Protein AF-A0A4P9XII5-F1 (afdb_monomer_lite)

InterPro domains:
  IPR002129 Pyridoxal phosphate-dependent decarboxylase, major domain [PF00282] (69-186)
  IPR015421 Pyridoxal phosphate-dependent transferase, major domain [G3DSA:3.40.640.10] (138-187)
  IPR015424 Pyridoxal phosphate-dependent transferase [SSF53383] (57-186)

Structure (mmCIF, N/CA/C/O backbone):
data_AF-A0A4P9XII5-F1
#
_entry.id   AF-A0A4P9XII5-F1
#
loop_
_atom_site.group_PDB
_atom_site.id
_atom_site.type_symbol
_atom_site.label_atom_id
_atom_site.label_alt_id
_atom_site.label_comp_id
_atom_site.label_asym_id
_atom_site.label_entity_id
_atom_site.label_seq_id
_atom_site.pdbx_PDB_ins_code
_atom_site.Cartn_x
_atom_site.Cartn_y
_atom_site.Cartn_z
_atom_site.occupancy
_atom_site.B_iso_or_equiv
_atom_site.auth_seq_id
_atom_site.auth_comp_id
_atom_site.auth_asym_id
_atom_site.auth_atom_id
_atom_site.pdbx_PDB_model_num
ATOM 1 N N . MET A 1 1 ? 34.053 0.678 -25.464 1.00 39.53 1 MET A N 1
ATOM 2 C CA . MET A 1 1 ? 32.713 0.900 -24.870 1.00 39.53 1 MET A CA 1
ATOM 3 C C . MET A 1 1 ? 32.330 2.385 -24.728 1.00 39.53 1 MET A C 1
ATOM 5 O O . MET A 1 1 ? 31.313 2.664 -24.120 1.00 39.53 1 MET A O 1
ATOM 9 N N . HIS A 1 2 ? 33.058 3.335 -25.341 1.00 32.53 2 HIS A N 1
ATOM 10 C CA . HIS A 1 2 ? 32.705 4.770 -25.335 1.00 32.53 2 HIS A CA 1
ATOM 11 C C . HIS A 1 2 ? 31.851 5.220 -26.541 1.00 32.53 2 HIS A C 1
ATOM 13 O O . HIS A 1 2 ? 31.312 6.319 -26.534 1.00 32.53 2 HIS A O 1
ATOM 19 N N . HIS A 1 3 ? 31.703 4.380 -27.573 1.00 33.56 3 HIS A N 1
ATOM 20 C CA . HIS A 1 3 ? 31.091 4.782 -28.849 1.00 33.5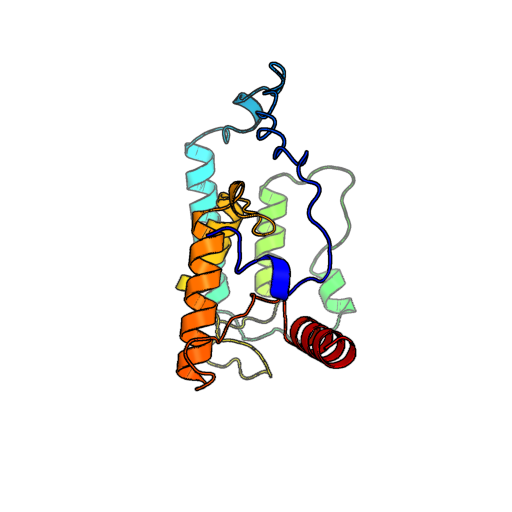6 3 HIS A CA 1
ATOM 21 C C . HIS A 1 3 ? 29.577 4.541 -28.965 1.00 33.56 3 HIS A C 1
ATOM 23 O O . HIS A 1 3 ? 28.980 5.004 -29.927 1.00 33.56 3 HIS A O 1
ATOM 29 N N . ILE A 1 4 ? 28.939 3.852 -28.012 1.00 41.91 4 ILE A N 1
ATOM 30 C CA . ILE A 1 4 ? 27.504 3.513 -28.119 1.00 41.91 4 ILE A CA 1
ATOM 31 C C . ILE A 1 4 ? 26.617 4.533 -27.378 1.00 41.91 4 ILE A C 1
ATOM 33 O O . ILE A 1 4 ? 25.488 4.773 -27.788 1.00 41.91 4 ILE A O 1
ATOM 37 N N . ALA A 1 5 ? 27.135 5.207 -26.343 1.00 37.12 5 ALA A N 1
ATOM 38 C CA . ALA A 1 5 ? 26.354 6.148 -25.529 1.00 37.12 5 ALA A CA 1
ATOM 39 C C . ALA A 1 5 ? 26.105 7.517 -26.200 1.00 37.12 5 ALA A C 1
ATOM 41 O O . ALA A 1 5 ? 25.130 8.184 -25.877 1.00 37.12 5 ALA A O 1
ATOM 42 N N . SER A 1 6 ? 26.951 7.928 -27.153 1.00 37.56 6 SER A N 1
ATOM 43 C CA . SER A 1 6 ? 26.866 9.243 -27.816 1.00 37.56 6 SER A CA 1
ATOM 44 C C . SER A 1 6 ? 25.765 9.325 -28.887 1.00 37.56 6 SER A C 1
ATOM 46 O O . SER A 1 6 ? 25.293 10.414 -29.202 1.00 37.56 6 SER A O 1
ATOM 48 N N . ALA A 1 7 ? 25.294 8.189 -29.411 1.00 38.91 7 ALA A N 1
ATOM 49 C CA . ALA A 1 7 ? 24.359 8.167 -30.537 1.00 38.91 7 ALA A CA 1
ATOM 50 C C . ALA A 1 7 ? 22.889 8.454 -30.164 1.00 38.91 7 ALA A C 1
ATOM 52 O O . ALA A 1 7 ? 22.083 8.684 -31.059 1.00 38.91 7 ALA A O 1
ATOM 53 N N . ILE A 1 8 ? 22.523 8.425 -28.875 1.00 43.16 8 ILE A N 1
ATOM 54 C CA . ILE A 1 8 ? 21.107 8.425 -28.453 1.00 43.16 8 ILE A CA 1
ATOM 55 C C . ILE A 1 8 ? 20.658 9.771 -27.864 1.00 43.16 8 ILE A C 1
ATOM 57 O O . ILE A 1 8 ? 19.487 10.116 -27.976 1.00 43.16 8 ILE A O 1
ATOM 61 N N . THR A 1 9 ? 21.551 10.557 -27.257 1.00 43.22 9 THR A N 1
ATOM 62 C CA . THR A 1 9 ? 21.137 11.719 -26.447 1.00 43.22 9 THR A CA 1
ATOM 63 C C . THR A 1 9 ? 21.454 13.080 -27.055 1.00 43.22 9 THR A C 1
ATOM 65 O O . THR A 1 9 ? 20.926 14.070 -26.564 1.00 43.22 9 THR A O 1
ATOM 68 N N . GLY A 1 10 ? 22.289 13.166 -28.100 1.00 35.94 10 GLY A N 1
ATOM 69 C CA . GLY A 1 10 ? 22.624 14.439 -28.762 1.00 35.94 10 GLY A CA 1
ATOM 70 C C . GLY A 1 10 ? 23.261 15.501 -27.849 1.00 35.94 10 GLY A C 1
ATOM 71 O O . GLY A 1 10 ? 23.352 16.663 -28.233 1.00 35.94 10 GLY A O 1
ATOM 72 N N . VAL A 1 11 ? 23.687 15.114 -26.645 1.00 44.84 11 VAL A N 1
ATOM 73 C CA . VAL A 1 11 ? 24.317 15.984 -25.652 1.00 44.84 11 VAL A CA 1
ATOM 74 C C . VAL A 1 11 ? 25.770 15.548 -25.528 1.00 44.84 11 VAL A C 1
ATOM 76 O O . VAL A 1 11 ? 26.043 14.426 -25.096 1.00 44.84 11 VAL A O 1
ATOM 79 N N . ASP A 1 12 ? 26.693 16.430 -25.918 1.00 46.41 12 ASP A N 1
ATOM 80 C CA . ASP A 1 12 ? 28.123 16.244 -25.678 1.00 46.41 12 ASP A CA 1
ATOM 81 C C . ASP A 1 12 ? 28.364 16.149 -24.167 1.00 46.41 12 ASP A C 1
ATOM 83 O O . ASP A 1 12 ? 28.137 17.096 -23.412 1.00 46.41 12 ASP A O 1
ATOM 87 N N . VAL A 1 13 ? 28.790 14.970 -23.715 1.00 51.97 13 VAL A N 1
ATOM 88 C CA . VAL A 1 13 ? 29.212 14.761 -22.330 1.00 51.97 13 VAL A CA 1
ATOM 89 C C . VAL A 1 13 ? 30.572 15.432 -22.177 1.00 51.97 13 VAL A C 1
ATOM 91 O O . VAL A 1 13 ? 31.539 15.003 -22.807 1.00 51.97 13 VAL A O 1
ATOM 94 N N . ASP A 1 14 ? 30.631 16.487 -21.361 1.00 54.25 14 ASP A N 1
ATOM 95 C CA . ASP A 1 14 ? 31.865 17.208 -21.040 1.00 54.25 14 ASP A CA 1
ATOM 96 C C . ASP A 1 14 ? 32.975 16.204 -20.656 1.00 54.25 14 ASP A C 1
ATOM 98 O O . ASP A 1 14 ? 32.798 15.444 -19.696 1.00 54.25 14 ASP A O 1
ATOM 102 N N . PRO A 1 15 ? 34.115 16.165 -21.375 1.00 51.44 15 PRO A N 1
ATOM 103 C CA . PRO A 1 15 ? 35.222 15.260 -21.068 1.00 51.44 15 PRO A CA 1
ATOM 104 C C . PRO A 1 15 ? 35.839 15.504 -19.679 1.00 51.44 15 PRO A C 1
ATOM 106 O O . PRO A 1 15 ? 36.594 14.660 -19.196 1.00 51.44 15 PRO A O 1
ATOM 109 N N . ALA A 1 16 ? 35.512 16.622 -19.021 1.00 49.41 16 ALA A N 1
ATOM 110 C CA . ALA A 1 16 ? 35.880 16.917 -17.641 1.00 49.41 16 ALA A CA 1
ATOM 111 C C . ALA A 1 16 ? 34.867 16.409 -16.593 1.00 49.41 16 ALA A C 1
ATOM 113 O O . ALA A 1 16 ? 35.101 16.600 -15.396 1.00 49.41 16 ALA A O 1
ATOM 114 N N . TYR A 1 17 ? 33.766 15.749 -16.987 1.00 51.00 17 TYR A N 1
ATOM 115 C CA . TYR A 1 17 ? 32.809 15.173 -16.040 1.00 51.00 17 TYR A CA 1
ATOM 116 C C . TYR A 1 17 ? 33.444 14.011 -15.267 1.00 51.00 17 TYR A C 1
ATOM 118 O O . TYR A 1 17 ? 33.443 12.853 -15.687 1.00 51.00 17 TYR A O 1
ATOM 126 N N . GLN A 1 18 ? 33.980 14.328 -14.093 1.00 46.72 18 GLN A N 1
ATOM 127 C CA . GLN A 1 18 ? 34.259 13.341 -13.065 1.00 46.72 18 GLN A CA 1
ATOM 128 C C . GLN A 1 18 ? 32.991 13.182 -12.221 1.00 46.72 18 GLN A C 1
ATOM 130 O O . GLN A 1 18 ? 32.516 14.182 -11.672 1.00 46.72 18 GLN A O 1
ATOM 135 N N . PRO A 1 19 ? 32.424 11.967 -12.087 1.00 50.50 19 PRO A N 1
ATOM 136 C CA . PRO A 1 19 ? 31.345 11.749 -11.139 1.00 50.50 19 PRO A CA 1
ATOM 137 C C . PRO A 1 19 ? 31.853 12.171 -9.762 1.00 50.50 19 PRO A C 1
ATOM 139 O O . PRO A 1 19 ? 32.881 11.679 -9.288 1.00 50.50 19 PRO A O 1
ATOM 142 N N . THR A 1 20 ? 31.167 13.127 -9.137 1.00 47.06 20 THR A N 1
ATOM 143 C CA . THR A 1 20 ? 31.483 13.514 -7.768 1.00 47.06 20 THR A CA 1
ATOM 144 C C . THR A 1 20 ? 31.406 12.253 -6.908 1.00 47.06 20 THR A C 1
ATOM 146 O O . THR A 1 20 ? 30.419 11.514 -7.001 1.00 47.06 20 THR A O 1
ATOM 149 N N . PRO A 1 21 ? 32.444 11.943 -6.107 1.00 49.34 21 PRO A N 1
ATOM 150 C CA . PRO A 1 21 ? 32.389 10.780 -5.239 1.00 49.34 21 PRO A CA 1
ATOM 151 C C . PRO A 1 21 ? 31.142 10.906 -4.359 1.00 49.34 21 PRO A C 1
ATOM 153 O O . PRO A 1 21 ? 30.823 12.027 -3.936 1.00 49.34 21 PRO A O 1
ATOM 156 N N . PRO A 1 22 ? 30.417 9.802 -4.096 1.00 49.81 22 PRO A N 1
ATOM 157 C CA . PRO A 1 22 ? 29.252 9.848 -3.230 1.00 49.81 22 PRO A CA 1
ATOM 158 C C . PRO A 1 22 ? 29.683 10.518 -1.932 1.00 49.81 22 PRO A C 1
ATOM 160 O O . PRO A 1 22 ? 30.625 10.073 -1.270 1.00 49.81 22 PRO A O 1
ATOM 163 N N . ARG A 1 23 ? 29.051 11.651 -1.614 1.00 46.91 23 ARG A N 1
ATOM 164 C CA . ARG A 1 23 ? 29.318 12.357 -0.368 1.00 46.91 23 ARG A CA 1
ATOM 165 C C . ARG A 1 23 ? 28.965 11.356 0.722 1.00 46.91 23 ARG A C 1
ATOM 167 O O . ARG A 1 23 ? 27.797 10.991 0.845 1.00 46.91 23 ARG A O 1
ATOM 174 N N . SER A 1 24 ? 29.966 10.862 1.452 1.00 39.84 24 SER A N 1
ATOM 175 C CA . SER A 1 24 ? 29.699 10.030 2.617 1.00 39.84 24 SER A CA 1
ATOM 176 C C . SER A 1 24 ? 28.696 10.793 3.479 1.00 39.84 24 SER A C 1
ATOM 178 O O . SER A 1 24 ? 28.856 12.014 3.642 1.00 39.84 24 SER A O 1
ATOM 180 N N . PRO A 1 25 ? 27.630 10.140 3.974 1.00 45.44 25 PRO A N 1
ATOM 181 C CA . PRO A 1 25 ? 26.765 10.783 4.939 1.00 45.44 25 PRO A CA 1
ATOM 182 C C . PRO A 1 25 ? 27.691 11.291 6.037 1.00 45.44 25 PRO A C 1
ATOM 184 O O . PRO A 1 25 ? 28.417 10.504 6.649 1.00 45.44 25 PRO A O 1
ATOM 187 N N . ARG A 1 26 ? 27.748 12.611 6.242 1.00 44.38 26 ARG A N 1
ATOM 188 C CA . ARG A 1 26 ? 28.310 13.118 7.486 1.00 44.38 26 ARG A CA 1
ATOM 189 C C . ARG A 1 26 ? 27.342 12.602 8.532 1.00 44.38 26 ARG A C 1
ATOM 191 O O . ARG A 1 26 ? 26.239 13.126 8.650 1.00 44.38 26 ARG A O 1
ATOM 198 N N . LEU A 1 27 ? 27.712 11.510 9.195 1.00 44.97 27 LEU A N 1
ATOM 199 C CA . LEU A 1 27 ? 27.076 11.120 10.435 1.00 44.97 27 LEU A CA 1
ATOM 200 C C . LEU A 1 27 ? 27.332 12.320 11.345 1.00 44.97 27 LEU A C 1
ATOM 202 O O . LEU A 1 27 ? 28.453 12.511 11.816 1.00 44.97 27 LEU A O 1
ATOM 206 N N . ASN A 1 28 ? 26.352 13.216 11.467 1.00 40.91 28 ASN A N 1
ATOM 207 C CA . ASN A 1 28 ? 26.409 14.225 12.506 1.00 40.91 28 ASN A CA 1
ATOM 208 C C . ASN A 1 28 ? 26.554 13.417 13.795 1.00 40.91 28 ASN A C 1
ATOM 210 O O . ASN A 1 28 ? 25.697 12.587 14.098 1.00 40.91 28 ASN A O 1
ATOM 214 N N . SER A 1 29 ? 27.660 13.621 14.509 1.00 49.78 29 SER A N 1
ATOM 215 C CA . SER A 1 29 ? 27.960 12.972 15.791 1.00 49.78 29 SER A CA 1
ATOM 216 C C . SER A 1 29 ? 26.869 13.192 16.845 1.00 49.78 29 SER A C 1
ATOM 218 O O . SER A 1 29 ? 26.890 12.548 17.887 1.00 49.78 29 SER A O 1
ATOM 220 N N . ASP A 1 30 ? 25.918 14.076 16.544 1.00 46.22 30 ASP A N 1
ATOM 221 C CA . ASP A 1 30 ? 24.847 14.532 17.417 1.00 46.22 30 ASP A CA 1
ATOM 222 C C . ASP A 1 30 ? 23.491 13.879 17.091 1.00 46.22 30 ASP A C 1
ATOM 224 O O . ASP A 1 30 ? 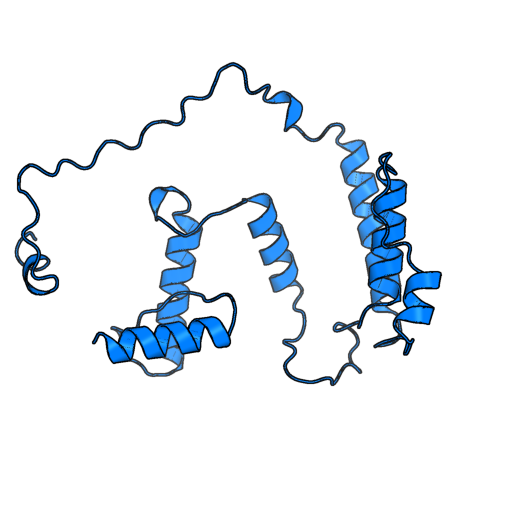22.495 14.182 17.746 1.00 46.22 30 ASP A O 1
ATOM 228 N N . VAL A 1 31 ? 23.416 12.976 16.099 1.00 47.03 31 VAL A N 1
ATOM 229 C CA . VAL A 1 31 ? 22.246 12.092 15.976 1.00 47.03 31 VAL A CA 1
ATOM 230 C C . VAL A 1 31 ? 22.406 11.010 17.030 1.00 47.03 31 VAL A C 1
ATOM 232 O O . VAL A 1 31 ? 23.108 10.021 16.828 1.00 47.03 31 VAL A O 1
ATOM 235 N N . ASP A 1 32 ? 21.782 11.234 18.181 1.00 43.09 32 ASP A N 1
ATOM 236 C CA . ASP A 1 32 ? 21.708 10.267 19.265 1.00 43.09 32 ASP A CA 1
ATOM 237 C C . ASP A 1 32 ? 21.054 8.977 18.742 1.00 43.09 32 ASP A C 1
ATOM 239 O O . ASP A 1 32 ? 19.831 8.860 18.656 1.00 43.09 32 ASP A O 1
ATOM 243 N N . ILE A 1 33 ? 21.884 7.998 18.360 1.00 46.81 33 ILE A N 1
ATOM 244 C CA . ILE A 1 33 ? 21.471 6.682 17.842 1.00 46.81 33 ILE A CA 1
ATOM 245 C C . ILE A 1 33 ? 20.493 5.992 18.813 1.00 46.81 33 ILE A C 1
ATOM 247 O O . ILE A 1 33 ? 19.701 5.142 18.406 1.00 46.81 33 ILE A O 1
ATOM 251 N N . LYS A 1 34 ? 20.475 6.399 20.090 1.00 42.69 34 LYS A N 1
ATOM 252 C CA . LYS A 1 34 ? 19.540 5.899 21.101 1.00 42.69 34 LYS A CA 1
ATOM 253 C C . LYS A 1 34 ? 18.092 6.330 20.875 1.00 42.69 34 LYS A C 1
ATOM 255 O O . LYS A 1 34 ? 17.207 5.591 21.286 1.00 42.69 34 LYS A O 1
ATOM 260 N N . GLN A 1 35 ? 17.822 7.451 20.200 1.00 45.03 35 GLN A N 1
ATOM 261 C CA . GLN A 1 35 ? 16.444 7.891 19.928 1.00 45.03 35 GLN A CA 1
ATOM 262 C C . GLN A 1 35 ? 15.736 7.043 18.858 1.00 45.03 35 GLN A C 1
ATOM 264 O O . GLN A 1 35 ? 14.512 7.067 18.771 1.00 45.03 35 GLN A O 1
ATOM 269 N N . MET A 1 36 ? 16.491 6.277 18.062 1.00 40.03 36 MET A N 1
ATOM 270 C CA . MET A 1 36 ? 15.967 5.381 17.023 1.00 40.03 36 MET A CA 1
ATOM 271 C C . MET A 1 36 ? 15.965 3.906 17.427 1.00 40.03 36 MET A C 1
ATOM 273 O O . MET A 1 36 ? 15.448 3.081 16.676 1.00 40.03 36 MET A O 1
ATOM 277 N N . GLN A 1 37 ? 16.526 3.545 18.585 1.00 46.25 37 GLN A N 1
ATOM 278 C CA . GLN A 1 37 ? 16.370 2.189 19.098 1.00 46.25 37 GLN A CA 1
ATOM 279 C C . GLN A 1 37 ? 14.996 2.086 19.751 1.00 46.25 37 GLN A C 1
ATOM 281 O O . GLN A 1 37 ? 14.741 2.808 20.714 1.00 46.25 37 GLN A O 1
ATOM 286 N N . PRO A 1 38 ? 14.094 1.222 19.251 1.00 50.22 38 PRO A N 1
ATOM 287 C CA . PRO A 1 38 ? 12.772 1.136 19.834 1.00 50.22 38 PRO A CA 1
ATOM 288 C C . PRO A 1 38 ? 12.920 0.674 21.280 1.00 50.22 38 PRO A C 1
ATOM 290 O O . PRO A 1 38 ? 13.429 -0.422 21.543 1.00 50.22 38 PRO A O 1
ATOM 293 N N . THR A 1 39 ? 12.536 1.565 22.184 1.00 56.84 39 THR A N 1
ATOM 294 C CA . THR A 1 39 ? 12.563 1.390 23.626 1.00 56.84 39 THR A CA 1
ATOM 295 C C . THR A 1 39 ? 11.743 0.160 23.988 1.00 56.84 39 THR A C 1
ATOM 297 O O . THR A 1 39 ? 10.560 0.097 23.672 1.00 56.84 39 THR A O 1
ATOM 300 N N . ASP A 1 40 ? 12.396 -0.785 24.658 1.00 61.78 40 ASP A N 1
ATOM 301 C CA . ASP A 1 40 ? 11.805 -1.958 25.300 1.00 61.78 40 ASP A CA 1
ATOM 302 C C . ASP A 1 40 ? 11.282 -3.068 24.357 1.00 61.78 40 ASP A C 1
ATOM 304 O O . ASP A 1 40 ? 10.260 -2.959 23.680 1.00 61.78 40 ASP A O 1
ATOM 308 N N . GLU A 1 41 ? 11.988 -4.202 24.336 1.00 63.09 41 GLU A N 1
ATOM 309 C CA . GLU A 1 41 ? 11.595 -5.416 23.605 1.00 63.09 41 GLU A CA 1
ATOM 310 C C . GLU A 1 41 ? 10.229 -5.950 24.074 1.00 63.09 41 GLU A C 1
ATOM 312 O O . GLU A 1 41 ? 9.452 -6.489 23.284 1.00 63.09 41 GLU A O 1
ATOM 317 N N . THR A 1 42 ? 9.891 -5.723 25.347 1.00 63.53 42 THR A N 1
ATOM 318 C CA . THR A 1 42 ? 8.610 -6.129 25.937 1.00 63.53 42 THR A CA 1
ATOM 319 C C . THR A 1 42 ? 7.427 -5.277 25.472 1.00 63.53 42 THR A C 1
ATOM 321 O O . THR A 1 42 ? 6.298 -5.768 25.435 1.00 63.53 42 THR A O 1
ATOM 324 N N . ALA A 1 43 ? 7.664 -4.022 25.079 1.00 60.94 43 ALA A N 1
ATOM 325 C CA . ALA A 1 43 ? 6.632 -3.169 24.498 1.00 60.94 43 ALA A CA 1
ATOM 326 C C . ALA A 1 43 ? 6.281 -3.640 23.078 1.00 60.94 43 ALA A C 1
ATOM 328 O O . ALA A 1 43 ? 5.110 -3.812 22.757 1.00 60.94 43 ALA A O 1
ATOM 329 N N . ARG A 1 44 ? 7.291 -3.995 22.269 1.00 66.81 44 ARG A N 1
ATOM 330 C CA . ARG A 1 44 ? 7.082 -4.492 20.895 1.00 66.81 44 ARG A CA 1
ATOM 331 C C . ARG A 1 44 ? 6.238 -5.760 20.838 1.00 66.81 44 ARG A C 1
ATOM 333 O O . ARG A 1 44 ? 5.428 -5.918 19.930 1.00 66.81 44 ARG A O 1
ATOM 340 N N . THR A 1 45 ? 6.451 -6.680 21.778 1.00 72.75 45 THR A N 1
ATOM 341 C CA . THR A 1 45 ? 5.716 -7.951 21.807 1.00 72.75 45 THR A CA 1
ATOM 342 C C . THR A 1 45 ? 4.259 -7.758 22.212 1.00 72.75 45 THR A C 1
ATOM 344 O O . THR A 1 45 ? 3.387 -8.414 21.647 1.00 72.75 45 THR A O 1
ATOM 347 N N . LYS A 1 46 ? 3.976 -6.822 23.126 1.00 76.69 46 LYS A N 1
ATOM 348 C CA . LYS A 1 46 ? 2.602 -6.432 23.467 1.00 76.69 46 LYS A CA 1
ATOM 349 C C . LYS A 1 46 ? 1.894 -5.751 22.301 1.00 76.69 46 LYS A C 1
ATOM 351 O O . LYS A 1 46 ? 0.765 -6.116 21.997 1.00 76.69 46 LYS A O 1
ATOM 356 N N . ASP A 1 47 ? 2.567 -4.831 21.623 1.00 84.12 47 ASP A N 1
ATOM 357 C CA . ASP A 1 47 ? 2.001 -4.087 20.495 1.00 84.12 47 ASP A CA 1
ATOM 358 C C . ASP A 1 47 ? 1.677 -5.002 19.311 1.00 84.12 47 ASP A C 1
ATOM 360 O O . ASP A 1 47 ? 0.622 -4.886 18.689 1.00 84.12 47 ASP A O 1
ATOM 364 N N . ALA A 1 48 ? 2.559 -5.965 19.033 1.00 82.12 48 ALA A N 1
ATOM 365 C CA . ALA A 1 48 ? 2.313 -6.989 18.026 1.00 82.12 48 ALA A CA 1
ATOM 366 C C . ALA A 1 48 ? 1.111 -7.877 18.390 1.00 82.12 48 ALA A C 1
ATOM 368 O O . ALA A 1 48 ? 0.295 -8.177 17.522 1.00 82.12 48 ALA A O 1
ATOM 369 N N . ALA A 1 49 ? 0.980 -8.267 19.662 1.00 85.44 49 ALA A N 1
ATOM 370 C CA . ALA A 1 49 ? -0.144 -9.075 20.132 1.00 85.44 49 ALA A CA 1
ATOM 371 C C . ALA A 1 49 ? -1.479 -8.313 20.075 1.00 85.44 49 ALA A C 1
ATOM 373 O O . ALA A 1 49 ? -2.498 -8.889 19.696 1.00 85.44 49 ALA A O 1
ATOM 374 N N . GLU A 1 50 ? -1.483 -7.019 20.410 1.00 86.56 50 GLU A N 1
ATOM 375 C CA . GLU A 1 50 ? -2.678 -6.175 20.315 1.00 86.56 50 GLU A CA 1
ATOM 376 C C . GLU A 1 50 ? -3.122 -6.014 18.855 1.00 86.56 50 GLU A C 1
ATOM 378 O O . GLU A 1 50 ? -4.302 -6.184 18.540 1.00 86.56 50 GLU A O 1
ATOM 383 N N . LEU A 1 51 ? -2.173 -5.766 17.944 1.00 85.94 51 LEU A N 1
ATOM 384 C CA . LEU A 1 51 ? -2.457 -5.693 16.512 1.00 85.94 51 LEU A CA 1
ATOM 385 C C . LEU A 1 51 ? -3.038 -7.009 15.984 1.00 85.94 51 LEU A C 1
ATOM 387 O O . LEU A 1 51 ? -4.035 -6.982 15.264 1.00 85.94 51 LEU A O 1
ATOM 391 N N . ASP A 1 52 ? -2.454 -8.149 16.355 1.00 87.50 52 ASP A N 1
ATOM 392 C CA . ASP A 1 52 ? -2.945 -9.471 15.953 1.00 87.50 52 ASP A CA 1
ATOM 393 C C . ASP A 1 52 ? -4.385 -9.700 16.442 1.00 87.50 52 ASP A C 1
ATOM 395 O O . ASP A 1 52 ? -5.283 -10.031 15.663 1.00 87.50 52 ASP A O 1
ATOM 399 N N . ALA A 1 53 ? -4.652 -9.374 17.709 1.00 88.69 53 ALA A N 1
ATOM 400 C CA . ALA A 1 53 ? -5.987 -9.464 18.287 1.00 88.69 53 ALA A CA 1
ATOM 401 C C . ALA A 1 53 ? -7.006 -8.553 17.574 1.00 88.69 53 ALA A C 1
ATOM 403 O O . ALA A 1 53 ? -8.163 -8.943 17.392 1.00 88.69 53 ALA A O 1
ATOM 404 N N . ILE A 1 54 ? -6.613 -7.340 17.170 1.00 88.50 54 ILE A N 1
ATOM 405 C CA . ILE A 1 54 ? -7.465 -6.423 16.398 1.00 88.50 54 ILE A CA 1
ATOM 406 C C . ILE A 1 54 ? -7.742 -6.987 14.996 1.00 88.50 54 ILE A C 1
ATOM 408 O O . ILE A 1 54 ? -8.888 -6.963 14.532 1.00 88.50 54 ILE A O 1
ATOM 412 N N . MET A 1 55 ? -6.720 -7.519 14.324 1.00 84.62 55 MET A N 1
ATOM 413 C CA . MET A 1 55 ? -6.848 -8.079 12.978 1.00 84.62 55 MET A CA 1
ATOM 414 C C . MET A 1 55 ? -7.756 -9.313 12.967 1.00 84.62 55 MET A C 1
ATOM 416 O O . MET A 1 55 ? -8.654 -9.396 12.124 1.00 84.62 55 MET A O 1
ATOM 420 N N . GLU A 1 56 ? -7.631 -10.216 13.948 1.00 86.00 56 GLU A N 1
ATOM 421 C CA . GLU A 1 56 ? -8.541 -11.360 14.095 1.00 86.00 56 GLU A CA 1
ATOM 422 C C . GLU A 1 56 ? -10.010 -10.932 14.238 1.00 86.00 56 GLU A C 1
ATOM 424 O O . GLU A 1 56 ? -10.906 -11.540 13.634 1.00 86.00 56 GLU A O 1
ATOM 429 N N . ARG A 1 57 ? -10.276 -9.872 15.017 1.00 85.38 57 ARG A N 1
ATOM 430 C CA . ARG A 1 57 ? -11.628 -9.315 15.177 1.00 85.38 57 ARG A CA 1
ATOM 431 C C . ARG A 1 57 ? -12.141 -8.717 13.868 1.00 85.38 57 ARG A C 1
ATOM 433 O O . ARG A 1 57 ? -13.294 -8.960 13.509 1.00 85.38 57 ARG A O 1
ATOM 440 N N . SER A 1 58 ? -11.298 -7.970 13.156 1.00 82.25 58 SER A N 1
ATOM 441 C CA . SER A 1 58 ? -11.636 -7.290 11.898 1.00 82.25 58 SER A CA 1
ATOM 442 C C . SER A 1 58 ? -12.013 -8.271 10.779 1.00 82.25 58 SER A C 1
ATOM 444 O O . SER A 1 58 ? -13.044 -8.110 10.121 1.00 82.25 58 SER A O 1
ATOM 446 N N . CYS A 1 59 ? -11.265 -9.370 10.629 1.00 75.62 59 CYS A N 1
ATOM 447 C CA . CYS A 1 59 ? -11.503 -10.388 9.598 1.00 75.62 59 CYS A CA 1
ATOM 448 C C . CYS A 1 59 ? -12.915 -11.003 9.635 1.00 75.62 59 CYS A C 1
ATOM 450 O O . CYS A 1 59 ? -13.425 -11.452 8.608 1.00 75.62 59 CYS A O 1
ATOM 452 N N . ARG A 1 60 ? -13.576 -11.018 10.801 1.00 79.25 60 ARG A N 1
ATOM 453 C CA . ARG A 1 60 ? -14.919 -11.605 10.986 1.00 79.25 60 ARG A CA 1
ATOM 454 C C . ARG A 1 60 ? -16.063 -10.615 10.755 1.00 79.25 60 ARG A C 1
ATOM 456 O O . ARG A 1 60 ? -17.231 -10.989 10.875 1.00 79.25 60 ARG A O 1
ATOM 463 N N . GLN A 1 61 ? -15.759 -9.357 10.453 1.00 82.88 61 GLN A N 1
ATOM 464 C CA . GLN A 1 61 ? -16.766 -8.309 10.328 1.00 82.88 61 GLN A CA 1
ATOM 465 C C . GLN A 1 61 ? -17.494 -8.332 8.979 1.00 82.88 61 GLN A C 1
ATOM 467 O O . GLN A 1 61 ? -17.090 -8.976 8.006 1.00 82.88 61 GLN A O 1
ATOM 472 N N . LYS A 1 62 ? -18.617 -7.606 8.931 1.00 86.81 62 LYS A N 1
ATOM 473 C CA . LYS A 1 62 ? -19.363 -7.349 7.694 1.00 86.81 62 LYS A CA 1
ATOM 474 C C . LYS A 1 62 ? -18.470 -6.605 6.694 1.00 86.81 62 LYS A C 1
ATOM 476 O O . LYS A 1 62 ? -17.573 -5.878 7.095 1.00 86.81 62 LYS A O 1
ATOM 481 N N . VAL A 1 63 ? -18.770 -6.754 5.403 1.00 88.12 63 VAL A N 1
ATOM 482 C CA . VAL A 1 63 ? -18.055 -6.072 4.309 1.00 88.12 63 VAL A CA 1
ATOM 483 C C . VAL A 1 63 ? -17.994 -4.557 4.523 1.00 88.12 63 VAL A C 1
ATOM 485 O O . VAL A 1 63 ? -16.953 -3.951 4.343 1.00 88.12 63 VAL A O 1
ATOM 488 N N . VAL A 1 64 ? -19.108 -3.935 4.897 1.00 90.12 64 VAL A N 1
ATOM 489 C CA . VAL A 1 64 ? -19.166 -2.516 5.255 1.00 90.12 64 VAL A CA 1
ATOM 490 C C . VAL A 1 64 ? -20.394 -2.289 6.126 1.00 90.12 64 VAL A C 1
ATOM 492 O O . VAL A 1 64 ? -21.442 -2.912 5.918 1.00 90.12 64 VAL A O 1
ATOM 495 N N . GLN A 1 65 ? -20.277 -1.405 7.110 1.00 87.69 65 GLN A N 1
ATOM 496 C CA . GLN A 1 65 ? -21.426 -0.873 7.834 1.00 87.69 65 GLN A CA 1
ATOM 497 C C . GLN A 1 65 ? -21.875 0.389 7.103 1.00 87.69 65 GLN A C 1
ATOM 499 O O . GLN A 1 65 ? -21.148 1.374 7.068 1.00 87.69 65 GLN A O 1
ATOM 504 N N . LYS A 1 66 ? -23.039 0.339 6.449 1.00 85.94 66 LYS A N 1
ATOM 505 C CA . LYS A 1 66 ? -23.572 1.508 5.739 1.00 85.94 66 LYS A CA 1
ATOM 506 C C . LYS A 1 66 ? -23.947 2.572 6.765 1.00 85.94 66 LYS A C 1
ATOM 508 O O . LYS A 1 66 ? -24.821 2.319 7.588 1.00 85.94 66 LYS A O 1
ATOM 513 N N . MET A 1 67 ? -23.275 3.710 6.693 1.00 89.62 67 MET A N 1
ATOM 514 C CA . MET A 1 67 ? -23.456 4.866 7.566 1.00 89.62 67 MET A CA 1
ATOM 515 C C . MET A 1 67 ? -23.289 6.130 6.729 1.00 89.62 67 MET A C 1
ATOM 517 O O . MET A 1 67 ? -22.551 6.118 5.736 1.00 89.62 67 MET A O 1
ATOM 521 N N . SER A 1 68 ? -23.972 7.206 7.106 1.00 92.56 68 SER A N 1
ATOM 522 C CA . SER A 1 68 ? -23.707 8.520 6.526 1.00 92.56 68 SER A CA 1
ATOM 523 C C . SER A 1 68 ? -22.402 9.112 7.093 1.00 92.56 68 SER A C 1
ATOM 525 O O . SER A 1 68 ? -21.952 8.704 8.170 1.00 92.56 68 SER A O 1
A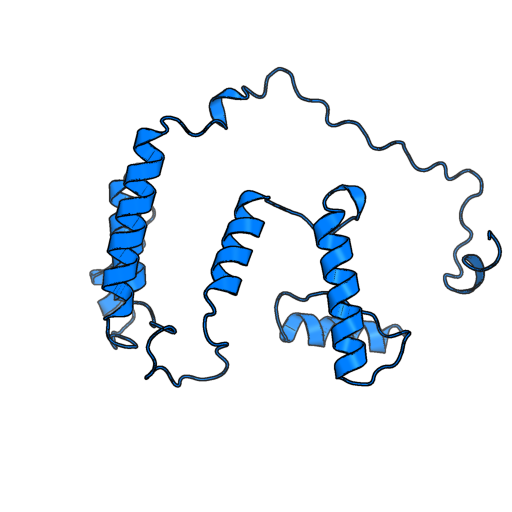TOM 527 N N . PRO A 1 69 ? -21.761 10.073 6.401 1.00 92.38 69 PRO A N 1
ATOM 528 C CA . PRO A 1 69 ? -20.583 10.761 6.929 1.00 92.38 69 PRO A CA 1
ATOM 529 C C . PRO A 1 69 ? -20.837 11.440 8.283 1.00 92.38 69 PRO A C 1
ATOM 531 O O . PRO A 1 69 ? -19.957 11.443 9.142 1.00 92.38 69 PRO A O 1
ATOM 534 N N . GLU A 1 70 ? -22.042 11.977 8.495 1.00 92.12 70 GLU A N 1
ATOM 535 C CA . GLU A 1 70 ? -22.441 12.612 9.753 1.00 92.12 70 GLU A CA 1
ATOM 536 C C . GLU A 1 70 ? -22.539 11.587 10.887 1.00 92.12 70 GLU A C 1
ATOM 538 O O . GLU A 1 70 ? -22.012 11.821 11.972 1.00 92.12 70 GLU A O 1
ATOM 543 N N . GLU A 1 71 ? -23.148 10.425 10.629 1.00 91.56 71 GLU A N 1
ATOM 544 C CA . GLU A 1 71 ? -23.215 9.324 11.596 1.00 91.56 71 GLU A CA 1
ATOM 545 C C . GLU A 1 71 ? -21.808 8.838 11.969 1.00 91.56 71 GLU A C 1
ATOM 547 O O . GLU A 1 71 ? -21.498 8.679 13.150 1.00 91.56 71 GLU A O 1
ATOM 552 N N . LEU A 1 72 ? -20.918 8.674 10.986 1.00 92.44 72 LEU A N 1
ATOM 553 C CA . LEU A 1 72 ? -19.546 8.233 11.231 1.00 92.44 72 LEU A CA 1
ATOM 554 C C . LEU A 1 72 ? -18.744 9.247 12.060 1.00 92.44 72 LEU A C 1
ATOM 556 O O . LEU A 1 72 ? -18.017 8.847 12.969 1.00 92.44 72 LEU A O 1
ATOM 560 N N . ALA A 1 73 ? -18.910 10.546 11.798 1.00 91.38 73 ALA A N 1
ATOM 561 C CA . ALA A 1 73 ? -18.241 11.609 12.549 1.00 91.38 73 ALA A CA 1
ATOM 562 C C . ALA A 1 73 ? -18.664 11.665 14.029 1.00 91.38 73 ALA A C 1
ATOM 564 O O . ALA A 1 73 ? -17.909 12.159 14.862 1.00 91.38 73 ALA A O 1
ATOM 565 N N . THR A 1 74 ? -19.845 11.139 14.383 1.00 91.00 74 THR A N 1
ATOM 566 C CA . THR A 1 74 ? -20.247 10.993 15.796 1.00 91.00 74 THR A CA 1
ATOM 567 C C . THR A 1 74 ? -19.613 9.785 16.487 1.00 91.00 74 THR A C 1
ATOM 569 O O . THR A 1 74 ? -19.491 9.770 17.711 1.00 91.00 74 THR A O 1
ATOM 572 N N . LEU A 1 75 ? -19.208 8.770 15.720 1.00 89.56 75 LEU A N 1
ATOM 573 C CA . LEU A 1 75 ? -18.667 7.508 16.231 1.00 89.56 75 LEU A CA 1
ATOM 574 C C . LEU A 1 75 ? -17.141 7.496 16.294 1.00 89.56 75 LEU A C 1
ATOM 576 O O . LEU A 1 75 ? -16.569 6.801 17.136 1.00 89.56 75 LEU A O 1
ATOM 580 N N . VAL A 1 76 ? -16.490 8.229 15.393 1.00 90.44 76 VAL A N 1
ATOM 581 C CA . VAL A 1 76 ? -15.037 8.341 15.308 1.00 90.44 76 VAL A CA 1
ATOM 582 C C . VAL A 1 76 ? -14.654 9.807 15.416 1.00 90.44 76 VAL A C 1
ATOM 584 O O . VAL A 1 76 ? -15.053 10.638 14.606 1.00 90.44 76 VAL A O 1
ATOM 587 N N . ASP A 1 77 ? -13.849 10.114 16.426 1.00 87.31 77 ASP A N 1
ATOM 588 C CA . ASP A 1 77 ? -13.295 11.446 16.610 1.00 87.31 77 ASP A CA 1
ATOM 589 C C . ASP A 1 77 ? -12.111 11.661 15.657 1.00 87.31 77 ASP A C 1
ATOM 591 O O . ASP A 1 77 ? -11.004 11.180 15.902 1.00 87.31 77 ASP A O 1
ATOM 595 N N . PHE A 1 78 ? -12.363 12.383 14.564 1.00 86.69 78 PHE A N 1
ATOM 596 C CA . PHE A 1 78 ? -11.353 12.770 13.574 1.00 86.69 78 PHE A CA 1
ATOM 597 C C . PHE A 1 78 ? -10.623 14.077 13.926 1.00 86.69 78 PHE A C 1
ATOM 599 O O . PHE A 1 78 ? -9.804 14.551 13.135 1.00 86.69 78 PHE A O 1
ATOM 606 N N . SER A 1 79 ? -10.918 14.695 15.076 1.00 87.81 79 SER A N 1
ATOM 607 C CA . SER A 1 79 ? -10.231 15.917 15.486 1.00 87.81 79 SER A CA 1
ATOM 608 C C . SER A 1 79 ? -8.782 15.624 15.880 1.00 87.81 79 SER A C 1
ATOM 610 O O . SER A 1 79 ? -8.471 14.603 16.496 1.00 87.81 79 SER A O 1
ATOM 612 N N . LEU A 1 80 ? -7.873 16.532 15.519 1.00 87.56 80 LEU A N 1
ATOM 613 C CA . LEU A 1 80 ? -6.476 16.448 15.938 1.00 87.56 80 LEU A CA 1
ATOM 614 C C . LEU A 1 80 ? -6.364 16.974 17.375 1.00 87.56 80 LEU A C 1
ATOM 616 O O . LEU A 1 80 ? -6.610 18.162 17.602 1.00 87.56 80 LEU A O 1
ATOM 620 N N . PRO A 1 81 ? -6.015 16.126 18.358 1.00 86.94 81 PRO A N 1
ATOM 621 C CA . PRO A 1 81 ? -5.965 16.557 19.742 1.00 86.94 81 PRO A CA 1
ATOM 622 C C . PRO A 1 81 ? -4.727 17.427 19.993 1.00 86.94 81 PRO A C 1
ATOM 624 O O . PRO A 1 81 ? -3.636 17.137 19.508 1.00 86.94 81 PRO A O 1
ATOM 627 N N . THR A 1 82 ? -4.877 18.468 20.814 1.00 88.56 82 THR A N 1
ATOM 628 C CA . THR A 1 82 ? -3.759 19.331 21.245 1.00 88.56 82 THR A CA 1
ATOM 629 C C . THR A 1 82 ? -2.756 18.583 22.131 1.00 88.56 82 THR A C 1
ATOM 631 O O . THR A 1 82 ? -1.590 18.958 22.213 1.00 88.56 82 THR A O 1
ATOM 634 N N . THR A 1 83 ? -3.200 17.514 22.797 1.00 87.62 83 THR A N 1
ATOM 635 C CA . THR A 1 83 ? -2.372 16.629 23.622 1.00 87.62 83 THR A CA 1
ATOM 636 C C . THR A 1 83 ? -2.357 15.215 23.045 1.00 87.62 83 THR A C 1
ATOM 638 O O . THR A 1 83 ? -3.381 14.686 22.612 1.00 87.62 83 THR A O 1
ATOM 641 N N . GLY A 1 84 ? -1.182 14.580 23.037 1.00 84.19 84 GLY A N 1
ATOM 642 C CA . GLY A 1 84 ? -1.035 13.210 22.547 1.00 84.19 84 GLY A CA 1
ATOM 643 C C . GLY A 1 84 ? -1.855 12.221 23.380 1.00 84.19 84 GLY A C 1
ATOM 644 O O . GLY A 1 84 ? -1.821 12.260 24.608 1.00 84.19 84 GLY A O 1
ATOM 645 N N . ARG A 1 85 ? -2.574 11.309 22.715 1.00 84.38 85 ARG A N 1
ATOM 646 C CA . ARG A 1 85 ? -3.406 10.278 23.370 1.00 84.38 85 ARG A CA 1
ATOM 647 C C . ARG A 1 85 ? -2.647 8.989 23.713 1.00 84.38 85 ARG A C 1
ATOM 649 O O . ARG A 1 85 ? -3.258 8.028 24.173 1.00 84.38 85 ARG A O 1
ATOM 656 N N . GLY A 1 86 ? -1.334 8.970 23.489 1.00 87.38 86 GLY A N 1
ATOM 657 C CA . GLY A 1 86 ? -0.501 7.785 23.673 1.00 87.38 86 GLY A CA 1
ATOM 658 C C . GLY A 1 86 ? -0.913 6.620 22.770 1.00 87.38 86 GLY A C 1
ATOM 659 O O . GLY A 1 86 ? -1.704 6.775 21.837 1.00 87.38 86 GLY A O 1
ATOM 660 N N . LEU A 1 87 ? -0.365 5.445 23.063 1.00 86.38 87 LEU A N 1
ATOM 661 C CA . LEU A 1 87 ? -0.556 4.246 22.253 1.00 86.38 87 LEU A CA 1
ATOM 662 C C . LEU A 1 87 ? -1.979 3.671 22.364 1.00 86.38 87 LEU A C 1
ATOM 664 O O . LEU A 1 87 ? -2.567 3.295 21.356 1.00 86.38 87 LEU A O 1
ATOM 668 N N . ASP A 1 88 ? -2.593 3.728 23.548 1.00 87.00 88 ASP A N 1
ATOM 669 C CA . ASP A 1 88 ? -3.997 3.340 23.758 1.00 87.00 88 ASP A CA 1
ATOM 670 C C . ASP A 1 88 ? -4.966 4.124 22.862 1.00 87.00 88 ASP A C 1
ATOM 672 O O . ASP A 1 88 ? -5.956 3.584 22.364 1.00 87.00 88 ASP A O 1
ATOM 676 N N . GLY A 1 89 ? -4.693 5.416 22.650 1.00 88.12 89 GLY A N 1
ATOM 677 C CA . GLY A 1 89 ? -5.470 6.245 21.732 1.00 88.12 89 GLY A CA 1
ATOM 678 C C . GLY A 1 89 ? -5.336 5.787 20.281 1.00 88.12 89 GLY A C 1
ATOM 679 O O . GLY A 1 89 ? -6.331 5.768 19.557 1.00 88.12 89 GLY A O 1
ATOM 680 N N . VAL A 1 90 ? -4.128 5.379 19.878 1.00 89.19 90 VAL A N 1
ATOM 681 C CA . VAL A 1 90 ? -3.855 4.833 18.542 1.00 89.19 90 VAL A CA 1
ATOM 682 C C . VAL A 1 90 ? -4.583 3.508 18.352 1.00 89.19 90 VAL A C 1
ATOM 684 O O . VAL A 1 90 ? -5.290 3.365 17.360 1.00 89.19 90 VAL A O 1
ATOM 687 N N . TRP A 1 91 ? -4.507 2.578 19.307 1.00 90.94 91 TRP A N 1
ATOM 688 C CA . TRP A 1 91 ? -5.194 1.285 19.202 1.00 90.94 91 TRP A CA 1
ATOM 689 C C . TRP A 1 91 ? -6.709 1.428 19.077 1.00 90.94 91 TRP A C 1
ATOM 691 O O . TRP A 1 91 ? -7.314 0.818 18.194 1.00 90.94 91 TRP A O 1
ATOM 701 N N . LYS A 1 92 ? -7.323 2.310 19.878 1.00 90.25 92 LYS A N 1
ATOM 702 C CA . LYS A 1 92 ? -8.756 2.627 19.759 1.00 90.25 92 LYS A CA 1
ATOM 703 C C . LYS A 1 92 ? -9.109 3.191 18.384 1.00 90.25 92 LYS A C 1
ATOM 705 O O . LYS A 1 92 ? -10.145 2.834 17.825 1.00 90.25 92 LYS A O 1
ATOM 710 N N . LEU A 1 93 ? -8.260 4.060 17.834 1.00 91.56 93 LEU A N 1
ATOM 711 C CA . LEU A 1 93 ? -8.471 4.636 16.509 1.00 91.56 93 LEU A CA 1
ATOM 712 C C . LEU A 1 93 ? -8.297 3.594 15.397 1.00 91.56 93 LEU A C 1
ATOM 714 O O . LEU A 1 93 ? -9.102 3.571 14.469 1.00 91.56 93 LEU A O 1
ATOM 718 N N . VAL A 1 94 ? -7.297 2.715 15.493 1.00 92.00 94 VAL A N 1
ATOM 719 C CA . VAL A 1 94 ? -7.074 1.610 14.545 1.00 92.00 94 VAL A CA 1
ATOM 720 C C . VAL A 1 94 ? -8.270 0.661 14.549 1.00 92.00 94 VAL A C 1
ATOM 722 O O . VAL A 1 94 ? -8.810 0.356 13.487 1.00 92.00 94 VAL A O 1
ATOM 725 N N . GLU A 1 95 ? -8.745 0.250 15.726 1.00 91.31 95 GLU A N 1
ATOM 726 C CA . GLU A 1 95 ? -9.914 -0.623 15.844 1.00 91.31 95 GLU A CA 1
ATOM 727 C C . GLU A 1 95 ? -11.181 0.037 15.282 1.00 91.31 95 GLU A C 1
ATOM 729 O O . GLU A 1 95 ? -11.919 -0.591 14.521 1.00 91.31 95 GLU A O 1
ATOM 734 N N . ALA A 1 96 ? -11.420 1.315 15.595 1.00 91.69 96 ALA A N 1
ATOM 735 C CA . ALA A 1 96 ? -12.544 2.062 15.040 1.00 91.69 96 ALA A CA 1
ATOM 736 C C . ALA A 1 96 ? -12.442 2.200 13.511 1.00 91.69 96 ALA A C 1
ATOM 738 O O . ALA A 1 96 ? -13.430 1.988 12.806 1.00 91.69 96 ALA A O 1
ATOM 739 N N . THR A 1 97 ? -11.244 2.487 12.995 1.00 92.12 97 THR A N 1
ATOM 740 C CA . THR A 1 97 ? -10.980 2.596 11.555 1.00 92.12 97 THR A CA 1
ATOM 741 C C . THR A 1 97 ? -11.292 1.283 10.857 1.00 92.12 97 THR A C 1
ATOM 743 O O . THR A 1 97 ? -12.052 1.278 9.894 1.00 92.12 97 THR A O 1
ATOM 746 N N . LEU A 1 98 ? -10.784 0.158 11.362 1.00 91.12 98 LEU A N 1
ATOM 747 C CA . LEU A 1 98 ? -11.051 -1.158 10.781 1.00 91.12 98 LEU A CA 1
ATOM 748 C C . LEU A 1 98 ? -12.539 -1.524 10.864 1.00 91.12 98 LEU A C 1
ATOM 750 O O . LEU A 1 98 ? -13.091 -2.044 9.900 1.00 91.12 98 LEU A O 1
ATOM 754 N N . LYS A 1 99 ? -13.204 -1.186 11.976 1.00 90.50 99 LYS A N 1
ATOM 755 C CA . LYS A 1 99 ? -14.620 -1.499 12.216 1.00 90.50 99 LYS A CA 1
ATOM 756 C C . LYS A 1 99 ? -15.586 -0.802 11.262 1.00 90.50 99 LYS A C 1
ATOM 758 O O . LYS A 1 99 ? -16.606 -1.394 10.887 1.00 90.50 99 LYS A O 1
ATOM 763 N N . TYR A 1 100 ? -15.313 0.460 10.947 1.00 91.69 100 TYR A N 1
ATOM 764 C CA . TYR A 1 100 ? -16.196 1.295 10.131 1.00 91.69 100 TYR A CA 1
ATOM 765 C C . TYR A 1 100 ? -15.717 1.459 8.682 1.00 91.69 100 TYR A C 1
ATOM 767 O O . TYR A 1 100 ? -16.446 2.019 7.865 1.00 91.69 100 TYR A O 1
ATOM 775 N N . SER A 1 101 ? -14.537 0.940 8.333 1.00 90.50 101 SER A N 1
ATOM 776 C CA . SER A 1 101 ? -14.059 0.896 6.949 1.00 90.50 101 SER A CA 1
ATOM 777 C C . SER A 1 101 ? -14.647 -0.276 6.167 1.00 90.50 101 SER A C 1
ATOM 779 O O . SER A 1 101 ? -15.231 -1.216 6.708 1.00 90.50 101 SER A O 1
ATOM 781 N N . VAL A 1 102 ? -14.469 -0.220 4.849 1.00 90.25 102 VAL A N 1
ATOM 782 C CA . VAL A 1 102 ? -14.764 -1.344 3.965 1.00 90.25 102 VAL A CA 1
ATOM 783 C C . VAL A 1 102 ? -13.744 -2.456 4.211 1.00 90.25 102 VAL A C 1
ATOM 785 O O . VAL A 1 102 ? -12.542 -2.270 4.029 1.00 90.25 102 VAL A O 1
ATOM 788 N N . ASN A 1 103 ? -14.233 -3.630 4.589 1.00 88.94 103 ASN A N 1
ATOM 789 C CA . ASN A 1 103 ? -13.443 -4.839 4.733 1.00 88.94 103 ASN A CA 1
ATOM 790 C C . ASN A 1 103 ? -13.306 -5.550 3.376 1.00 88.94 103 ASN A C 1
ATOM 792 O O . ASN A 1 103 ? -14.151 -6.367 2.994 1.00 88.94 103 ASN A O 1
ATOM 796 N N . SER A 1 104 ? -12.208 -5.259 2.674 1.00 86.75 104 SER A N 1
ATOM 797 C CA . SER A 1 104 ? -11.854 -5.887 1.393 1.00 86.75 104 SER A CA 1
ATOM 798 C C . SER A 1 104 ? -11.379 -7.341 1.509 1.00 86.75 104 SER A C 1
ATOM 800 O O . SER A 1 104 ? -11.297 -8.031 0.498 1.00 86.75 104 SER A O 1
ATOM 802 N N . TRP A 1 105 ? -11.086 -7.828 2.720 1.00 85.81 105 TRP A N 1
ATOM 803 C CA . TRP A 1 105 ? -10.705 -9.224 2.973 1.00 85.81 105 TRP A CA 1
ATOM 804 C C . TRP A 1 105 ? -11.908 -10.160 3.060 1.00 85.81 105 TRP A C 1
ATOM 806 O O . TRP A 1 105 ? -11.759 -11.382 3.010 1.00 85.81 105 TRP A O 1
ATOM 816 N N . ASN A 1 106 ? -13.112 -9.610 3.221 1.00 85.81 106 ASN A N 1
ATOM 817 C CA . ASN A 1 106 ? -14.314 -10.415 3.307 1.00 85.81 106 ASN A CA 1
ATOM 818 C C . ASN A 1 106 ? -14.595 -11.078 1.940 1.00 85.81 106 ASN A C 1
ATOM 820 O O . ASN A 1 106 ? -14.751 -10.359 0.956 1.00 85.81 106 ASN A O 1
ATOM 824 N N . PRO A 1 107 ? -14.774 -12.412 1.854 1.00 85.06 107 PRO A N 1
ATOM 825 C CA . PRO A 1 107 ? -15.037 -13.104 0.583 1.00 85.06 107 PRO A CA 1
ATOM 826 C C . PRO A 1 107 ? -16.303 -12.645 -0.155 1.00 85.06 107 PRO A C 1
ATOM 828 O O . PRO A 1 107 ? -16.500 -12.978 -1.319 1.00 85.06 107 PRO A O 1
ATOM 831 N N . ARG A 1 108 ? -17.197 -11.921 0.529 1.00 87.12 108 ARG A N 1
ATOM 832 C CA . ARG A 1 108 ? -18.421 -11.345 -0.045 1.00 87.12 108 ARG A CA 1
ATOM 833 C C . ARG A 1 108 ? -18.226 -9.913 -0.552 1.00 87.12 108 ARG A C 1
ATOM 835 O O . ARG A 1 108 ? -19.198 -9.287 -0.969 1.00 87.12 108 ARG A O 1
ATOM 842 N N . PHE A 1 109 ? -17.014 -9.368 -0.474 1.00 87.19 109 PHE A N 1
ATOM 843 C CA . PHE A 1 109 ? -16.689 -8.068 -1.038 1.00 87.19 109 PHE A CA 1
ATOM 844 C C . PHE A 1 109 ? -16.574 -8.182 -2.561 1.00 87.19 109 PHE A C 1
ATOM 846 O O . PHE A 1 109 ? -15.720 -8.891 -3.082 1.00 87.19 109 PHE A O 1
ATOM 853 N N . MET A 1 110 ? -17.474 -7.500 -3.269 1.00 85.38 110 MET A N 1
ATOM 854 C CA . MET A 1 110 ? -17.562 -7.506 -4.736 1.00 85.38 110 MET A CA 1
ATOM 855 C C . MET A 1 110 ? -17.718 -6.080 -5.286 1.00 85.38 110 MET A C 1
ATOM 857 O O . MET A 1 110 ? -18.420 -5.863 -6.273 1.00 85.38 110 MET A O 1
ATOM 861 N N . ASP A 1 111 ? -17.133 -5.087 -4.608 1.00 82.69 111 ASP A N 1
ATOM 862 C CA . ASP A 1 111 ? -17.075 -3.722 -5.144 1.00 82.69 111 ASP A CA 1
ATOM 863 C C . ASP A 1 111 ? -15.898 -3.583 -6.123 1.00 82.69 111 ASP A C 1
ATOM 865 O O . ASP A 1 111 ? -15.011 -4.427 -6.130 1.00 82.69 111 ASP A O 1
ATOM 869 N N . LYS A 1 112 ? -15.924 -2.530 -6.950 1.00 80.25 112 LYS A N 1
ATOM 870 C CA . LYS A 1 112 ? -15.282 -2.391 -8.279 1.00 80.25 112 LYS A CA 1
ATOM 871 C C . LYS A 1 112 ? -13.787 -2.773 -8.381 1.00 80.25 112 LYS A C 1
ATOM 873 O O . LYS A 1 112 ? -13.418 -3.921 -8.215 1.00 80.25 112 LYS A O 1
ATOM 878 N N . LEU A 1 113 ? -12.921 -1.857 -8.818 1.00 81.75 113 LEU A N 1
ATOM 879 C CA . LEU A 1 113 ? -11.541 -2.119 -9.262 1.00 81.75 113 LEU A CA 1
ATOM 880 C C . LEU A 1 113 ? -10.580 -2.362 -8.082 1.00 81.75 113 LEU A C 1
ATOM 882 O O . LEU A 1 113 ? -9.519 -1.749 -7.998 1.00 81.75 113 LEU A O 1
ATOM 886 N N . TYR A 1 114 ? -10.967 -3.226 -7.148 1.00 80.75 114 TYR A N 1
ATOM 887 C CA . TYR A 1 114 ? -10.132 -3.626 -6.030 1.00 80.75 114 TYR A CA 1
ATOM 888 C C . TYR A 1 114 ? -9.292 -4.832 -6.427 1.00 80.75 114 TYR A C 1
ATOM 890 O O . TYR A 1 114 ? -9.803 -5.849 -6.896 1.00 80.75 114 TYR A O 1
ATOM 898 N N . ALA A 1 115 ? -7.987 -4.731 -6.198 1.00 72.81 115 ALA A N 1
ATOM 899 C CA . ALA A 1 115 ? -7.154 -5.915 -6.123 1.00 72.81 115 ALA A CA 1
ATOM 900 C C . ALA A 1 115 ? -7.476 -6.644 -4.812 1.00 72.81 115 ALA A C 1
ATOM 902 O O . ALA A 1 115 ? -7.622 -6.011 -3.764 1.00 72.81 115 ALA A O 1
ATOM 903 N N . SER A 1 116 ? -7.590 -7.972 -4.868 1.00 69.38 116 SER A N 1
ATOM 904 C CA . SER A 1 116 ? -7.707 -8.777 -3.652 1.00 69.38 116 SER A CA 1
ATOM 905 C C . SER A 1 116 ? -6.488 -8.530 -2.769 1.00 69.38 116 SER A C 1
ATOM 907 O O . SER A 1 116 ? -5.353 -8.588 -3.248 1.00 69.38 116 SER A O 1
ATOM 909 N N . THR A 1 117 ? -6.704 -8.299 -1.476 1.00 76.31 117 THR A N 1
ATOM 910 C CA . THR A 1 117 ? -5.596 -8.164 -0.532 1.00 76.31 117 THR A CA 1
ATOM 911 C C . THR A 1 117 ? -4.889 -9.513 -0.401 1.00 76.31 117 THR A C 1
ATOM 913 O O . THR A 1 117 ? -5.519 -10.518 -0.076 1.00 76.31 117 THR A O 1
ATOM 916 N N . SER A 1 118 ? -3.588 -9.556 -0.692 1.00 85.31 118 SER A N 1
ATOM 917 C CA . SER A 1 118 ? -2.770 -10.764 -0.560 1.00 85.31 118 SER A CA 1
ATOM 918 C C . SER A 1 118 ? -1.864 -10.649 0.669 1.00 85.31 118 SER A C 1
ATOM 920 O O . SER A 1 118 ? -1.204 -9.615 0.813 1.00 85.31 118 SER A O 1
ATOM 922 N N . PRO A 1 119 ? -1.761 -11.685 1.527 1.00 87.38 119 PRO A N 1
ATOM 923 C CA . PRO A 1 119 ? -0.881 -11.660 2.697 1.00 87.38 119 PRO A CA 1
ATOM 924 C C . PRO A 1 119 ? 0.576 -11.330 2.356 1.00 87.38 119 PRO A C 1
ATOM 926 O O . PRO A 1 119 ? 1.223 -10.578 3.081 1.00 87.38 119 PRO A O 1
ATOM 929 N N . ILE A 1 120 ? 1.077 -11.834 1.219 1.00 91.12 120 ILE A N 1
ATOM 930 C CA . ILE A 1 120 ? 2.442 -11.537 0.766 1.00 91.12 120 ILE A CA 1
ATOM 931 C C . ILE A 1 120 ? 2.606 -10.046 0.443 1.00 91.12 120 ILE A C 1
ATOM 933 O O . ILE A 1 120 ? 3.637 -9.472 0.764 1.00 91.12 120 ILE A O 1
ATOM 937 N N . GLY A 1 121 ? 1.578 -9.407 -0.126 1.00 90.25 121 GLY A N 1
ATOM 938 C CA . GLY A 1 121 ? 1.605 -7.987 -0.471 1.00 90.25 121 GLY A CA 1
ATOM 939 C C . GLY A 1 121 ? 1.662 -7.109 0.773 1.00 90.25 121 GLY A C 1
ATOM 940 O O . GLY A 1 121 ? 2.478 -6.200 0.841 1.00 90.25 121 GLY A O 1
ATOM 941 N N . VAL A 1 122 ? 0.874 -7.438 1.801 1.00 90.25 122 VAL A N 1
ATOM 942 C CA . VAL A 1 122 ? 0.924 -6.728 3.091 1.00 90.25 122 VAL A CA 1
ATOM 943 C C . VAL A 1 122 ? 2.291 -6.868 3.753 1.00 90.25 122 VAL A C 1
ATOM 945 O O . VAL A 1 122 ? 2.834 -5.889 4.259 1.00 90.25 122 VAL A O 1
ATOM 948 N N . LEU A 1 123 ? 2.878 -8.068 3.721 1.00 92.12 123 LEU A N 1
ATOM 949 C CA . LEU A 1 123 ? 4.228 -8.280 4.237 1.00 92.12 123 LEU A CA 1
ATOM 950 C C . LEU A 1 123 ? 5.270 -7.480 3.443 1.00 92.12 123 LEU A C 1
ATOM 952 O O . LEU A 1 123 ? 6.188 -6.921 4.039 1.00 92.12 123 LEU A O 1
ATOM 956 N N . SER A 1 124 ? 5.132 -7.406 2.118 1.00 92.25 124 SER A N 1
ATOM 957 C CA . SER A 1 124 ? 5.999 -6.582 1.275 1.00 92.25 124 SER A CA 1
ATOM 958 C C . SER A 1 124 ? 5.888 -5.096 1.620 1.00 92.25 124 SER A C 1
ATOM 960 O O . SER A 1 124 ? 6.921 -4.454 1.760 1.00 92.25 124 SER A O 1
ATOM 962 N N . GLU A 1 125 ? 4.683 -4.563 1.834 1.00 91.88 125 GLU A N 1
ATOM 963 C CA . GLU A 1 125 ? 4.482 -3.171 2.270 1.00 91.88 125 GLU A CA 1
ATOM 964 C C . GLU A 1 125 ? 5.123 -2.901 3.638 1.00 91.88 125 GLU A C 1
ATOM 966 O O . GLU A 1 125 ? 5.826 -1.906 3.816 1.00 91.88 125 GLU A O 1
ATOM 971 N N . LEU A 1 126 ? 4.962 -3.822 4.597 1.00 92.12 126 LEU A N 1
ATOM 972 C CA . LEU A 1 126 ? 5.624 -3.721 5.899 1.00 92.12 126 LEU A CA 1
ATOM 973 C C . LEU A 1 126 ? 7.151 -3.721 5.749 1.00 92.12 126 LEU A C 1
ATOM 975 O O . LEU A 1 126 ? 7.829 -2.897 6.358 1.00 92.12 126 LEU A O 1
ATOM 979 N N . LEU A 1 127 ? 7.699 -4.618 4.924 1.00 92.81 127 LEU A N 1
ATOM 980 C CA . LEU A 1 127 ? 9.134 -4.689 4.654 1.00 92.81 127 LEU A CA 1
ATOM 981 C C . LEU A 1 127 ? 9.652 -3.399 4.004 1.00 92.81 127 LEU A C 1
ATOM 983 O O . LEU A 1 127 ? 10.670 -2.867 4.441 1.00 92.81 127 LEU A O 1
ATOM 987 N N . LEU A 1 128 ? 8.949 -2.871 3.000 1.00 92.25 128 LEU A N 1
ATOM 988 C CA . LEU A 1 128 ? 9.306 -1.612 2.343 1.00 92.25 128 LEU A CA 1
ATOM 989 C C . LEU A 1 128 ? 9.258 -0.435 3.325 1.00 92.25 128 LEU A C 1
ATOM 991 O O . LEU A 1 128 ? 10.172 0.391 3.322 1.00 92.25 128 LEU A O 1
ATOM 995 N N . GLY A 1 129 ? 8.254 -0.399 4.207 1.00 92.44 129 GLY A N 1
ATOM 996 C CA . GLY A 1 129 ? 8.141 0.592 5.277 1.00 92.44 129 GLY A CA 1
ATOM 997 C C . GLY A 1 129 ? 9.280 0.505 6.295 1.00 92.44 129 GLY A C 1
ATOM 998 O O . GLY A 1 129 ? 9.860 1.527 6.653 1.00 92.44 129 GLY A O 1
ATOM 999 N N . LEU A 1 130 ? 9.661 -0.709 6.708 1.00 91.81 130 LEU A N 1
ATOM 1000 C CA . LEU A 1 130 ? 10.804 -0.940 7.600 1.00 91.81 130 LEU A CA 1
ATOM 1001 C C . LEU A 1 130 ? 12.128 -0.506 6.967 1.00 91.81 130 LEU A C 1
ATOM 1003 O O . LEU A 1 130 ? 12.992 0.041 7.649 1.00 91.81 130 LEU A O 1
ATOM 1007 N N . MET A 1 131 ? 12.297 -0.759 5.669 1.00 90.56 131 MET A N 1
ATOM 1008 C CA . MET A 1 131 ? 13.503 -0.369 4.943 1.00 90.56 131 MET A CA 1
ATOM 1009 C C . MET A 1 131 ? 13.542 1.130 4.616 1.00 90.56 131 MET A C 1
ATOM 1011 O O . MET A 1 131 ? 14.627 1.646 4.354 1.00 90.56 131 MET A O 1
ATOM 1015 N N . ASN A 1 132 ? 12.388 1.812 4.610 1.00 91.31 132 ASN A N 1
ATOM 1016 C CA . ASN A 1 132 ? 12.233 3.212 4.204 1.00 91.31 132 ASN A CA 1
ATOM 1017 C C . ASN A 1 132 ? 12.984 3.518 2.891 1.00 91.31 132 ASN A C 1
ATOM 1019 O O . ASN A 1 132 ? 13.747 4.482 2.783 1.00 91.31 132 ASN A O 1
ATOM 1023 N N . VAL A 1 133 ? 12.840 2.614 1.916 1.00 88.75 133 VAL A N 1
ATOM 1024 C CA . VAL A 1 133 ? 13.605 2.652 0.664 1.00 88.75 133 VAL A CA 1
ATOM 1025 C C . VAL A 1 133 ? 13.159 3.782 -0.250 1.00 88.75 133 VAL A C 1
ATOM 1027 O O . VAL A 1 133 ? 11.992 4.165 -0.284 1.00 88.75 133 VAL A O 1
ATOM 1030 N N . ASN A 1 134 ? 14.090 4.267 -1.068 1.00 89.25 134 ASN A N 1
ATOM 1031 C CA . ASN A 1 134 ? 13.787 5.205 -2.135 1.00 89.25 134 ASN A CA 1
ATOM 1032 C C . ASN A 1 134 ? 14.458 4.750 -3.435 1.00 89.25 134 ASN A C 1
ATOM 1034 O O . ASN A 1 134 ? 15.675 4.626 -3.498 1.00 89.25 134 ASN A O 1
ATOM 1038 N N . VAL A 1 135 ? 13.668 4.544 -4.488 1.00 90.62 135 VAL A N 1
ATOM 1039 C CA . VAL A 1 135 ? 14.115 3.895 -5.734 1.00 90.62 135 VAL A 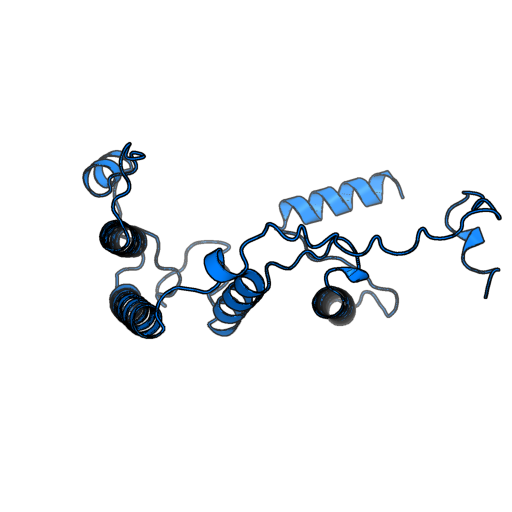CA 1
ATOM 1040 C C . VAL A 1 135 ? 14.504 4.906 -6.831 1.00 90.62 135 VAL A C 1
ATOM 1042 O O . VAL A 1 135 ? 14.731 4.549 -7.979 1.00 90.62 135 VAL A O 1
ATOM 1045 N N . HIS A 1 136 ? 14.642 6.193 -6.491 1.00 89.25 136 HIS A N 1
ATOM 1046 C CA . HIS A 1 136 ? 14.993 7.245 -7.460 1.00 89.25 136 HIS A CA 1
ATOM 1047 C C . HIS A 1 136 ? 16.406 7.137 -8.062 1.00 89.25 136 HIS A C 1
ATOM 1049 O O . HIS A 1 136 ? 16.633 7.633 -9.164 1.00 89.25 136 HIS A O 1
ATOM 1055 N N . VAL A 1 137 ? 17.369 6.528 -7.357 1.00 90.69 137 VAL A N 1
ATOM 1056 C CA . VAL A 1 137 ? 18.742 6.316 -7.850 1.00 90.69 137 VAL A CA 1
ATOM 1057 C C . VAL A 1 137 ? 19.311 4.995 -7.339 1.00 90.69 137 VAL A C 1
ATOM 1059 O O . VAL A 1 137 ? 19.137 4.630 -6.180 1.00 90.69 137 VAL A O 1
ATOM 1062 N N . TYR A 1 138 ? 20.073 4.303 -8.189 1.00 88.38 138 TYR A N 1
ATOM 1063 C CA . TYR A 1 138 ? 20.565 2.949 -7.910 1.00 88.38 138 TYR A CA 1
ATOM 1064 C C . TYR A 1 138 ? 21.314 2.810 -6.573 1.00 88.38 138 TYR A C 1
ATOM 1066 O O . TYR A 1 138 ? 21.072 1.872 -5.818 1.00 88.38 138 TYR A O 1
ATOM 1074 N N . HIS A 1 139 ? 22.212 3.746 -6.250 1.00 90.56 139 HIS A N 1
ATOM 1075 C CA . HIS A 1 139 ? 23.105 3.599 -5.097 1.00 90.56 139 HIS A CA 1
ATOM 1076 C C . HIS A 1 139 ? 22.392 3.659 -3.736 1.00 90.56 139 HIS A C 1
ATOM 1078 O O . HIS A 1 139 ? 22.928 3.132 -2.765 1.00 90.56 139 HIS A O 1
ATOM 1084 N N . VAL A 1 140 ? 21.201 4.268 -3.650 1.00 89.94 140 VAL A N 1
ATOM 1085 C CA . VAL A 1 140 ? 20.447 4.349 -2.386 1.00 89.94 140 VAL A CA 1
ATOM 1086 C C . VAL A 1 140 ? 19.503 3.165 -2.175 1.00 89.94 140 VAL A C 1
ATOM 1088 O O . VAL A 1 140 ? 18.982 2.989 -1.079 1.00 89.94 140 VAL A O 1
ATOM 1091 N N . SER A 1 141 ? 19.258 2.344 -3.202 1.00 91.38 141 SER A N 1
ATOM 1092 C CA . SER A 1 141 ? 18.365 1.177 -3.124 1.00 91.38 141 SER A CA 1
ATOM 1093 C C . SER A 1 141 ? 18.723 0.117 -4.178 1.00 91.38 141 SER A C 1
ATOM 1095 O O . SER A 1 141 ? 17.894 -0.213 -5.026 1.00 91.38 141 SER A O 1
ATOM 1097 N N . PRO A 1 142 ? 19.941 -0.459 -4.149 1.00 93.06 142 PRO A N 1
ATOM 1098 C CA . PRO A 1 142 ? 20.448 -1.306 -5.235 1.00 93.06 142 PRO A CA 1
ATOM 1099 C C . PRO A 1 142 ? 19.628 -2.585 -5.427 1.00 93.06 142 PRO A C 1
ATOM 1101 O O . PRO A 1 142 ? 19.338 -2.979 -6.556 1.00 93.06 142 PRO A O 1
ATOM 1104 N N . VAL A 1 143 ? 19.200 -3.207 -4.325 1.00 94.56 143 VAL A N 1
ATOM 1105 C CA . VAL A 1 143 ? 18.384 -4.428 -4.355 1.00 94.56 143 VAL A CA 1
ATOM 1106 C C . VAL A 1 143 ? 17.011 -4.138 -4.956 1.00 94.56 143 VAL A C 1
ATOM 1108 O O . VAL A 1 143 ? 16.634 -4.766 -5.941 1.00 94.56 143 VAL A O 1
ATOM 1111 N N . VAL A 1 144 ? 16.295 -3.149 -4.414 1.00 94.25 144 VAL A N 1
ATOM 1112 C CA . VAL A 1 144 ? 14.927 -2.814 -4.842 1.00 94.25 144 VAL A CA 1
ATOM 1113 C C . VAL A 1 144 ? 14.909 -2.296 -6.284 1.00 94.25 144 VAL A C 1
ATOM 1115 O O . VAL A 1 144 ? 14.062 -2.711 -7.066 1.00 94.25 144 VAL A O 1
ATOM 1118 N N . THR A 1 145 ? 15.903 -1.494 -6.682 1.00 93.50 145 THR A N 1
ATOM 1119 C CA . THR A 1 145 ? 16.035 -0.992 -8.065 1.00 93.50 145 THR A CA 1
ATOM 1120 C C . THR A 1 145 ? 16.246 -2.138 -9.061 1.00 93.50 145 THR A C 1
ATOM 1122 O O . THR A 1 145 ? 15.647 -2.173 -10.139 1.00 93.50 145 THR A O 1
ATOM 1125 N N . THR A 1 146 ? 17.090 -3.111 -8.702 1.00 93.75 146 THR A N 1
ATOM 1126 C CA . THR A 1 146 ? 17.347 -4.290 -9.545 1.00 93.75 146 THR A CA 1
ATOM 1127 C C . THR A 1 146 ? 16.116 -5.193 -9.622 1.00 93.75 146 THR A C 1
ATOM 1129 O O . THR A 1 146 ? 15.794 -5.706 -10.696 1.00 93.75 146 THR A O 1
ATOM 1132 N N . MET A 1 147 ? 15.398 -5.362 -8.506 1.00 94.94 147 MET A N 1
ATOM 1133 C CA . MET A 1 147 ? 14.129 -6.093 -8.464 1.00 94.94 147 MET A CA 1
ATOM 1134 C C . MET A 1 147 ? 13.079 -5.450 -9.374 1.00 94.94 147 MET A C 1
ATOM 1136 O O . MET A 1 147 ? 12.487 -6.156 -10.187 1.00 94.94 147 MET A O 1
ATOM 1140 N N . GLU A 1 148 ? 12.890 -4.131 -9.294 1.00 93.81 148 GLU A N 1
ATOM 1141 C CA . GLU A 1 148 ? 11.939 -3.395 -10.135 1.00 93.81 148 GLU A CA 1
ATOM 1142 C C . GLU A 1 148 ? 12.270 -3.551 -11.622 1.00 93.81 148 GLU A C 1
ATOM 1144 O O . GLU A 1 148 ? 11.417 -3.951 -12.414 1.00 93.81 148 GLU A O 1
ATOM 1149 N N . THR A 1 149 ? 13.537 -3.345 -11.992 1.00 92.38 149 THR A N 1
ATOM 1150 C CA . THR A 1 149 ? 13.996 -3.499 -13.381 1.00 92.38 149 THR A CA 1
ATOM 1151 C C . THR A 1 149 ? 13.723 -4.911 -13.906 1.00 92.38 149 THR A C 1
ATOM 1153 O O . THR A 1 149 ? 13.195 -5.088 -15.007 1.00 92.38 149 THR A O 1
ATOM 1156 N N . THR A 1 150 ? 14.043 -5.931 -13.104 1.00 93.31 150 THR A N 1
ATOM 1157 C CA . THR A 1 150 ? 13.829 -7.339 -13.466 1.00 93.31 150 THR A CA 1
ATOM 1158 C C . THR A 1 150 ? 12.341 -7.648 -13.624 1.00 93.31 150 THR A C 1
ATOM 1160 O O . THR A 1 150 ? 11.945 -8.310 -14.585 1.00 93.31 150 THR A O 1
ATOM 1163 N N . LEU A 1 151 ? 11.504 -7.146 -12.712 1.00 93.94 151 LEU A N 1
ATOM 1164 C CA . LEU A 1 151 ? 10.057 -7.328 -12.747 1.00 93.94 151 LEU A CA 1
ATOM 1165 C C . LEU A 1 151 ? 9.446 -6.702 -14.004 1.00 93.94 151 LEU A C 1
ATOM 1167 O O . LEU A 1 151 ? 8.667 -7.363 -14.690 1.00 93.94 151 LEU A O 1
ATOM 1171 N N . CYS A 1 152 ? 9.826 -5.469 -14.346 1.00 93.62 152 CYS A N 1
ATOM 1172 C CA . CYS A 1 152 ? 9.349 -4.796 -15.553 1.00 93.62 152 CYS A CA 1
ATOM 1173 C C . CYS A 1 152 ? 9.727 -5.565 -16.826 1.00 93.62 152 CYS A C 1
ATOM 1175 O O . CYS A 1 152 ? 8.887 -5.727 -17.710 1.00 93.62 152 CYS A O 1
ATOM 1177 N N . GLN A 1 153 ? 10.946 -6.106 -16.901 1.00 92.50 153 GLN A N 1
ATOM 1178 C CA . GLN A 1 153 ? 11.363 -6.950 -18.025 1.00 92.50 153 GLN A CA 1
ATOM 1179 C C . GLN A 1 153 ? 10.531 -8.234 -18.123 1.00 92.50 153 GLN A C 1
ATOM 1181 O O . GLN A 1 153 ? 10.091 -8.599 -19.214 1.00 92.50 153 GLN A O 1
ATOM 1186 N N . GLN A 1 154 ? 10.275 -8.920 -17.001 1.00 93.19 154 GLN A N 1
ATOM 1187 C CA . GLN A 1 154 ? 9.421 -10.113 -17.012 1.00 93.19 154 GLN A CA 1
ATOM 1188 C C . GLN A 1 154 ? 7.982 -9.772 -17.412 1.00 93.19 154 GLN A C 1
ATOM 1190 O O . GLN A 1 154 ? 7.386 -10.494 -18.208 1.00 93.19 154 GLN A O 1
ATOM 1195 N N . MET A 1 155 ? 7.444 -8.650 -16.932 1.00 93.62 155 MET A N 1
ATOM 1196 C CA . MET A 1 155 ? 6.111 -8.184 -17.313 1.00 93.62 155 MET A CA 1
ATOM 1197 C C . MET A 1 155 ? 6.029 -7.880 -18.814 1.00 93.62 155 MET A C 1
ATOM 1199 O O . MET A 1 155 ? 5.100 -8.324 -19.486 1.00 93.62 155 MET A O 1
ATOM 1203 N N . GLY A 1 156 ? 7.036 -7.200 -19.368 1.00 93.44 156 GLY A N 1
ATOM 1204 C CA . GLY A 1 156 ? 7.133 -6.935 -20.804 1.00 93.44 156 GLY A CA 1
ATOM 1205 C C . GLY A 1 156 ? 7.172 -8.217 -21.640 1.00 93.44 156 GLY A C 1
ATOM 1206 O O . GLY A 1 156 ? 6.500 -8.306 -22.667 1.00 93.44 156 GLY A O 1
ATOM 1207 N N . ARG A 1 157 ? 7.886 -9.248 -21.169 1.00 92.31 157 ARG A N 1
ATOM 1208 C CA . ARG A 1 157 ? 7.907 -10.574 -21.809 1.00 92.31 157 ARG A CA 1
ATOM 1209 C C . ARG A 1 157 ? 6.549 -11.268 -21.761 1.00 92.31 157 ARG A C 1
ATOM 1211 O O . ARG A 1 157 ? 6.136 -11.817 -22.775 1.00 92.31 157 ARG A O 1
ATOM 1218 N N . LEU A 1 158 ? 5.850 -11.215 -20.624 1.00 93.81 158 LEU A N 1
ATOM 1219 C CA . LEU A 1 158 ? 4.517 -11.810 -20.469 1.00 93.81 158 LEU A CA 1
ATOM 1220 C C . LEU A 1 158 ? 3.481 -11.181 -21.412 1.00 93.81 158 LEU A C 1
ATOM 1222 O O . LEU A 1 158 ? 2.612 -11.886 -21.916 1.00 93.81 158 LEU A O 1
ATOM 1226 N N . VAL A 1 159 ? 3.586 -9.875 -21.670 1.00 94.25 159 VAL A N 1
ATOM 1227 C CA . VAL A 1 159 ? 2.691 -9.145 -22.588 1.00 94.25 159 VAL A CA 1
ATOM 1228 C C . VAL A 1 159 ? 3.127 -9.272 -24.060 1.00 94.25 159 VAL A C 1
ATOM 1230 O O . VAL A 1 159 ? 2.330 -9.026 -24.961 1.00 94.25 159 VAL A O 1
ATOM 1233 N N . GLY A 1 160 ? 4.366 -9.700 -24.330 1.00 94.31 160 GLY A N 1
ATOM 1234 C CA . GLY A 1 160 ? 4.882 -9.915 -25.687 1.00 94.31 160 GLY A CA 1
ATOM 1235 C C . GLY A 1 160 ? 5.598 -8.711 -26.312 1.00 94.31 160 GLY A C 1
ATOM 1236 O O . GLY A 1 160 ? 5.705 -8.633 -27.531 1.00 94.31 160 GLY A O 1
ATOM 1237 N N . PHE A 1 161 ? 6.122 -7.779 -25.509 1.00 91.31 161 PHE A N 1
ATOM 1238 C CA . PHE A 1 161 ? 6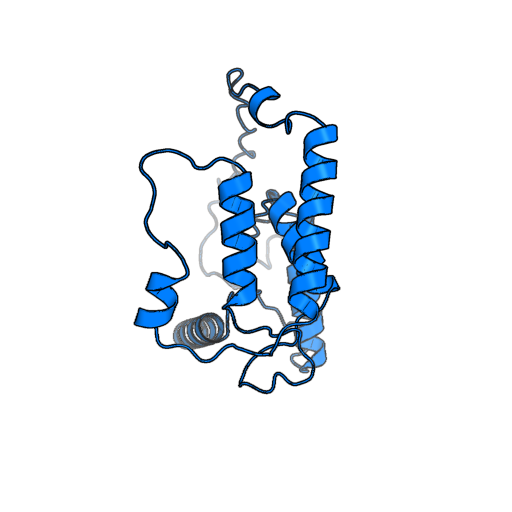.826 -6.574 -25.987 1.00 91.31 161 PHE A CA 1
ATOM 1239 C C . PHE A 1 161 ? 8.296 -6.799 -26.401 1.00 91.31 161 PHE A C 1
ATOM 1241 O O . PHE A 1 161 ? 8.975 -5.858 -26.808 1.00 91.31 161 PHE A O 1
ATOM 1248 N N . GLY A 1 162 ? 8.790 -8.039 -26.347 1.00 87.50 162 GLY A N 1
ATOM 1249 C CA . GLY A 1 162 ? 10.142 -8.410 -26.782 1.00 87.50 162 GLY A CA 1
ATOM 1250 C C . GLY A 1 162 ? 11.237 -8.174 -25.733 1.00 87.50 162 GLY A C 1
ATOM 1251 O O . GLY A 1 162 ? 10.978 -7.751 -24.609 1.00 87.50 162 GLY A O 1
ATOM 1252 N N . GLU A 1 163 ? 12.487 -8.485 -26.088 1.00 85.62 163 GLU A N 1
ATOM 1253 C CA . GLU A 1 163 ? 13.628 -8.459 -25.153 1.00 85.62 163 GLU A CA 1
ATOM 1254 C C . GLU A 1 163 ? 14.081 -7.051 -24.749 1.00 85.62 163 GLU A C 1
ATOM 1256 O O . GLU A 1 163 ? 14.720 -6.884 -23.713 1.00 85.62 163 GLU A O 1
ATOM 1261 N N . HIS A 1 164 ? 13.729 -6.041 -25.544 1.00 86.94 164 HIS A N 1
ATOM 1262 C CA . HIS A 1 164 ? 14.053 -4.638 -25.279 1.00 86.94 164 HIS A CA 1
ATOM 1263 C C . HIS A 1 164 ? 12.971 -3.916 -24.467 1.00 86.94 164 HIS A C 1
ATOM 1265 O O . HIS A 1 164 ? 13.070 -2.711 -24.243 1.00 86.94 164 HIS A O 1
ATOM 1271 N N . ALA A 1 165 ? 11.935 -4.636 -24.027 1.00 87.62 165 ALA A N 1
ATOM 1272 C CA . ALA A 1 165 ? 10.898 -4.081 -23.178 1.00 87.62 165 ALA A CA 1
ATOM 1273 C C . ALA A 1 165 ? 11.471 -3.673 -21.812 1.00 87.62 165 ALA A C 1
ATOM 1275 O O . ALA A 1 165 ? 12.104 -4.465 -21.110 1.00 87.62 165 ALA A O 1
ATOM 1276 N N . GLY A 1 166 ? 11.208 -2.426 -21.437 1.00 88.19 166 GLY A N 1
ATOM 1277 C CA . GLY A 1 166 ? 11.514 -1.866 -20.128 1.00 88.19 166 GLY A CA 1
ATOM 1278 C C . GLY A 1 166 ? 10.285 -1.203 -19.519 1.00 88.19 166 GLY A C 1
ATOM 1279 O O . GLY A 1 166 ? 9.206 -1.180 -20.111 1.00 88.19 166 GLY A O 1
ATOM 1280 N N . GLY A 1 167 ? 10.451 -0.655 -18.323 1.00 90.00 167 GLY A N 1
ATOM 1281 C CA . GLY A 1 167 ? 9.389 0.057 -17.633 1.00 90.00 167 GLY A CA 1
ATOM 1282 C C . GLY A 1 167 ? 9.811 0.480 -16.237 1.00 90.00 167 GLY A C 1
ATOM 1283 O O . GLY A 1 167 ? 10.945 0.243 -15.826 1.00 90.00 167 GLY A O 1
ATOM 1284 N N . LEU A 1 168 ? 8.870 1.102 -15.537 1.00 92.81 168 LEU A N 1
ATOM 1285 C CA . LEU A 1 168 ? 8.985 1.496 -14.139 1.00 92.81 168 LEU A CA 1
ATOM 1286 C C . LEU A 1 168 ? 7.637 1.302 -13.444 1.00 92.81 168 LEU A C 1
ATOM 1288 O O . LEU A 1 168 ? 6.580 1.406 -14.078 1.00 92.81 168 LEU A O 1
ATOM 1292 N N . ALA A 1 169 ? 7.669 1.015 -12.150 1.00 92.25 169 ALA A N 1
ATOM 1293 C CA . ALA A 1 169 ? 6.476 0.891 -11.337 1.00 92.25 169 ALA A CA 1
ATOM 1294 C C . ALA A 1 169 ? 5.862 2.278 -11.102 1.00 92.25 169 ALA A C 1
ATOM 1296 O O . ALA A 1 169 ? 6.522 3.217 -10.662 1.00 92.25 169 ALA A O 1
ATOM 1297 N N . CYS A 1 170 ? 4.571 2.415 -11.398 1.00 93.19 170 CYS A N 1
ATOM 1298 C CA . CYS A 1 170 ? 3.828 3.654 -11.190 1.00 93.19 170 CYS A CA 1
ATOM 1299 C C . CYS A 1 170 ? 2.857 3.502 -10.009 1.00 93.19 170 CYS A C 1
ATOM 1301 O O . CYS A 1 170 ? 2.271 2.431 -9.848 1.00 93.19 170 CYS A O 1
ATOM 1303 N N . PRO A 1 171 ? 2.581 4.575 -9.242 1.00 90.81 171 PRO A N 1
ATOM 1304 C CA . PRO A 1 171 ? 1.675 4.528 -8.086 1.00 90.81 171 PRO A CA 1
ATOM 1305 C C . PRO A 1 171 ? 0.208 4.250 -8.459 1.00 90.81 171 PRO A C 1
ATOM 1307 O O . PRO A 1 171 ? -0.632 4.035 -7.591 1.00 90.81 171 PRO A O 1
ATOM 1310 N N . GLY A 1 172 ? -0.128 4.276 -9.751 1.00 93.25 172 GLY A N 1
ATOM 1311 C CA . GLY A 1 172 ? -1.450 3.922 -10.246 1.00 93.25 172 GLY A CA 1
ATOM 1312 C C . GLY A 1 172 ? -1.584 4.083 -11.759 1.00 93.25 172 GLY A C 1
ATOM 1313 O O . GLY A 1 172 ? -0.684 4.576 -12.451 1.00 93.25 172 GLY A O 1
ATOM 1314 N N . GLY A 1 173 ? -2.750 3.696 -12.279 1.00 93.62 173 GLY A N 1
ATOM 1315 C CA . GLY A 1 173 ? -3.043 3.748 -13.716 1.00 93.62 173 GLY A CA 1
ATOM 1316 C C . GLY A 1 173 ? -3.044 5.169 -14.286 1.00 93.62 173 GLY A C 1
ATOM 1317 O O . GLY A 1 173 ? -2.538 5.389 -15.380 1.00 93.62 173 GLY A O 1
ATOM 1318 N N . ALA A 1 174 ? -3.526 6.158 -13.527 1.00 95.88 174 AL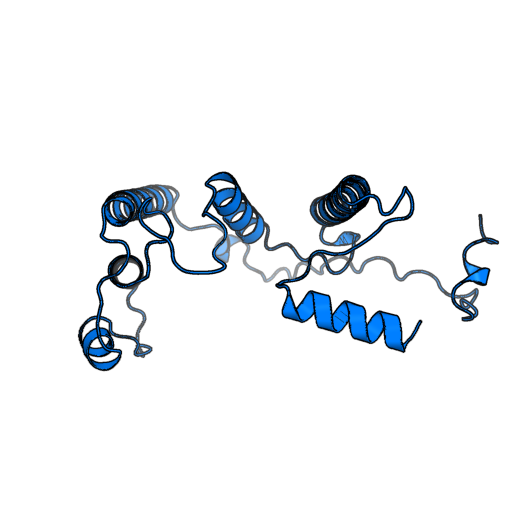A A N 1
ATOM 1319 C CA . ALA A 1 174 ? -3.535 7.553 -13.975 1.00 95.88 174 ALA A CA 1
ATOM 1320 C C . ALA A 1 174 ? -2.115 8.098 -14.221 1.00 95.88 174 ALA A C 1
ATOM 1322 O O . ALA A 1 174 ? -1.867 8.711 -15.258 1.00 95.88 174 ALA A O 1
ATOM 1323 N N . ALA A 1 175 ? -1.176 7.822 -13.308 1.00 96.50 175 ALA A N 1
ATOM 1324 C CA . ALA A 1 175 ? 0.225 8.213 -13.462 1.00 96.50 175 ALA A CA 1
ATOM 1325 C C . ALA A 1 175 ? 0.881 7.504 -14.658 1.00 96.50 175 ALA A C 1
ATOM 1327 O O . ALA A 1 175 ? 1.578 8.142 -15.442 1.00 96.50 175 ALA A O 1
ATOM 1328 N N . SER A 1 176 ? 0.581 6.213 -14.842 1.00 95.50 176 SER A N 1
ATOM 1329 C CA . SER A 1 176 ? 1.068 5.415 -15.977 1.00 95.50 176 SER A CA 1
ATOM 1330 C C . SER A 1 176 ? 0.573 5.964 -17.321 1.00 95.50 176 SER A C 1
ATOM 1332 O O . SER A 1 176 ? 1.351 6.113 -18.261 1.00 95.50 176 SER A O 1
ATOM 1334 N N . ASN A 1 177 ? -0.713 6.324 -17.407 1.00 96.69 177 ASN A N 1
ATOM 1335 C CA . ASN A 1 177 ? -1.313 6.891 -18.616 1.00 96.69 177 ASN A CA 1
ATOM 1336 C C . ASN A 1 177 ? -0.724 8.262 -18.951 1.00 96.69 177 ASN A C 1
ATOM 1338 O O . ASN A 1 177 ? -0.432 8.542 -20.112 1.00 96.69 177 ASN A O 1
ATOM 1342 N N . LEU A 1 178 ? -0.532 9.112 -17.937 1.00 96.94 178 LEU A N 1
ATOM 1343 C CA . LEU A 1 178 ? 0.094 10.415 -18.128 1.00 96.94 178 LEU A CA 1
ATOM 1344 C C . LEU A 1 178 ? 1.538 10.265 -18.611 1.00 96.94 178 LEU A C 1
ATOM 1346 O O . LEU A 1 178 ? 1.920 10.923 -19.576 1.00 96.94 178 LEU A O 1
ATOM 1350 N N . LEU A 1 179 ? 2.316 9.384 -17.975 1.00 95.50 179 LEU A N 1
ATOM 1351 C CA . LEU A 1 179 ? 3.681 9.080 -18.394 1.00 95.50 179 LEU A CA 1
ATOM 1352 C C . LEU A 1 179 ? 3.705 8.627 -19.856 1.00 95.50 179 LEU A C 1
ATOM 1354 O O . LEU A 1 179 ? 4.440 9.198 -20.652 1.00 95.50 179 LEU A O 1
ATOM 1358 N N . SER A 1 180 ? 2.840 7.681 -20.230 1.00 95.00 180 SER A N 1
ATOM 1359 C CA . SER A 1 180 ? 2.726 7.198 -21.609 1.00 95.00 180 SER A CA 1
ATOM 1360 C C . SER A 1 180 ? 2.413 8.323 -22.602 1.00 95.00 180 SER A C 1
ATOM 1362 O O . SER A 1 180 ? 3.098 8.447 -23.616 1.00 95.00 180 SER A O 1
ATOM 1364 N N . ALA A 1 181 ? 1.435 9.182 -22.302 1.00 97.19 181 ALA A N 1
ATOM 1365 C CA . ALA A 1 181 ? 1.063 10.292 -23.175 1.00 97.19 181 ALA A CA 1
ATOM 1366 C C . ALA A 1 181 ? 2.192 11.325 -23.323 1.00 97.19 181 ALA A C 1
ATOM 1368 O O . ALA A 1 181 ? 2.456 11.800 -24.427 1.00 97.19 181 ALA A O 1
ATOM 1369 N N . VAL A 1 182 ? 2.877 11.667 -22.227 1.00 97.31 182 VAL A N 1
ATOM 1370 C CA . VAL A 1 182 ? 4.010 12.603 -22.249 1.00 97.31 182 VAL A CA 1
ATOM 1371 C C . VAL A 1 182 ? 5.185 12.015 -23.027 1.00 97.31 182 VAL A C 1
ATOM 1373 O O . VAL A 1 182 ? 5.779 12.725 -23.835 1.00 97.31 182 VAL A O 1
ATOM 1376 N N . THR A 1 183 ? 5.493 10.731 -22.833 1.00 95.25 183 THR A N 1
ATOM 1377 C CA . THR A 1 183 ? 6.527 10.032 -23.602 1.00 95.25 183 THR A CA 1
ATOM 1378 C C . THR A 1 183 ? 6.180 10.019 -25.085 1.00 95.25 183 THR A C 1
ATOM 1380 O O . THR A 1 183 ? 7.006 10.440 -25.878 1.00 95.25 183 THR A O 1
ATOM 1383 N N . ALA A 1 184 ? 4.959 9.633 -25.464 1.00 96.75 184 ALA A N 1
ATOM 1384 C CA . ALA A 1 184 ? 4.535 9.602 -26.864 1.00 96.75 184 ALA A CA 1
ATOM 1385 C C . ALA A 1 184 ? 4.552 10.990 -27.525 1.00 96.75 184 ALA A C 1
ATOM 1387 O O . ALA A 1 184 ? 4.871 11.106 -28.702 1.00 96.75 184 ALA A O 1
ATOM 1388 N N . ARG A 1 185 ? 4.226 12.051 -26.776 1.00 97.06 185 ARG A N 1
ATOM 1389 C CA . ARG A 1 185 ? 4.274 13.432 -27.277 1.00 97.06 185 ARG A CA 1
ATOM 1390 C C . ARG A 1 185 ? 5.702 13.917 -27.540 1.00 97.06 185 ARG A C 1
ATOM 1392 O O . ARG A 1 185 ? 5.897 14.751 -28.416 1.00 97.06 185 ARG A O 1
ATOM 1399 N N . ASN A 1 186 ? 6.660 13.469 -26.732 1.00 95.94 186 ASN A N 1
ATOM 1400 C CA . ASN A 1 186 ? 8.053 13.911 -26.796 1.00 95.94 186 ASN A CA 1
ATOM 1401 C C . ASN A 1 186 ? 8.970 12.903 -27.528 1.00 95.94 186 ASN A C 1
ATOM 1403 O O . ASN A 1 186 ? 10.185 13.101 -27.510 1.00 95.94 186 ASN A O 1
ATOM 1407 N N . ALA A 1 187 ? 8.410 11.819 -28.075 1.00 74.88 187 ALA A N 1
ATOM 1408 C CA . ALA A 1 187 ? 9.129 10.778 -28.810 1.00 74.88 187 ALA A CA 1
ATOM 1409 C C . ALA A 1 187 ? 9.388 11.164 -30.272 1.00 74.88 187 ALA A C 1
ATOM 1411 O O . ALA A 1 187 ? 8.647 12.022 -30.807 1.00 74.88 187 ALA A O 1
#

Foldseek 3Di:
DPPPVCPPPVDPDPPPDDPDPPPPPPPPPPPPVVVPPPPDPVVVVVVVVLVVVLVVVLLPADQADDDDPVRLCVVAPPDDDPDDPPPVVVSVNVSSCSRHDGDLQHPPDDDPDDDRDDPVVVVVVVVCVVLVADQPDCVRPVPVVVVQFVVQQVVCVVVPVDNPGTDGDDPDDVRVVVVVVVVVVVD

Organism: NCBI:txid78915

Secondary structure (DSSP, 8-state):
--SSTHHHH-----TT-PPPPP------TTS-GGGGS-S-HHHHHHHHHHHHHHHHHHHTS-S-----HHHHHHHS--S--SS--HHHHHHHHHHHHHHHS--TTSTT---TTPPPP-HHHHHHHHHHHHHT---SSGGGSHHHHHHHHHHHHHHHHHHT--TT------SSHHHHHHHHHHHHHH-

Radius of gyration: 24.01 Å; chains: 1; bounding box: 60×32×56 Å

pLDDT: mean 79.33, std 18.86, range [32.53, 97.31]

Sequence (187 aa):
MHHIASAITGVDVDPAYQPTPPRSPRLNSDVDIKQMQPTDETARTKDAAELDAIMERSCRQKVVQKMSPEELATLVDFSLPTTGRGLDGVWKLVEATLKYSVNSWNPRFMDKLYASTSPIGVLSELLLGLMNVNVHVYHVSPVVTTMETTLCQQMGRLVGFGEHAGGLACPGGAASNLLSAVTARNA